Protein AF-A0A923V236-F1 (afdb_monomer_lite)

Secondary structure (DSSP, 8-state):
-HHHHHHHHHHHHHHHHHTT--S-SHHHHHHHHHHHHHHHHHHTT--HHHHHHHHHHHHHHHHHT-HHHHHHHHHHHHT-GGGHHHHHHHHHHHHHHHHHHTTTSS--SS-TT--SSGGGSGGGHHHHHHHHHHHHHH-TT---TT-----HHHHHHTTPPPPPPTTEEEEEEE--TT-TTTT-B--HHHHHTBTTB-EEEEEEEETTEEEPPPTT-B--TT-EEEEEEEHHHHHHHHHHHHS--

Foldseek 3Di:
DLVVVLVVLVVVLCVCLVVVVDPDNLVSQLVSQLSVLQVVCVVVVHDRLLSSLLSSLLSNCLQVVPLPCSLPVSCVVSVVPVNSVVSSVSSVVSNVVLQVVCVPPPQSHSCNVDDPDPVVDPVCPQVVLQVVVVCLVVPPDDPDPVPWDPPVVVVVVVVDDHDQPPQKDKDKDAAAQPDPQAFPFDDCCVQCDPPPWGKRWPWKADPNDIGRDDSRDGHHHGIMTTITTGPVVVVVVCVVVPVPD

pLDDT: mean 75.67, std 18.64, range [32.44, 98.06]

Sequence (245 aa):
MIGALVFAKLVAFVLTVSSGGSGGVFAPTLYVGGMIGALVAHVFHQPPAGFVIVGMAALFSGAARVPIAALLMVPEMTGGYQILVPAALAVSLSYLLQTTLSANLKYRSLYEAQVPFREDSGAHRNDYINLAFNLLSTNKGVISDNVKNLDLVALFRSKMPIGIPKGKRLSVIKVKPDAAYAHELFRADYFTKSKNHEVEIITMIRQGKPFIPTLKTHLRPDDVLILLIDEVLFEKMEKEEFQKD

Structure (mmCIF, N/CA/C/O backbone):
data_AF-A0A923V236-F1
#
_entry.id   AF-A0A923V236-F1
#
loop_
_atom_site.group_PDB
_atom_site.id
_atom_site.type_symbol
_atom_site.label_atom_id
_atom_site.label_alt_id
_atom_site.label_comp_id
_atom_site.label_asym_id
_atom_site.label_entity_id
_atom_site.label_seq_id
_atom_site.pdbx_PDB_ins_code
_atom_site.Cartn_x
_atom_site.Cartn_y
_atom_site.Cartn_z
_atom_site.occupancy
_atom_site.B_iso_or_equiv
_atom_site.auth_seq_id
_atom_site.auth_comp_id
_atom_site.auth_asym_id
_atom_site.auth_atom_id
_atom_site.pdbx_PDB_model_num
ATOM 1 N N . MET A 1 1 ? 16.719 -11.815 -26.031 1.00 81.81 1 MET A N 1
ATOM 2 C CA . MET A 1 1 ? 17.011 -12.428 -24.711 1.00 81.81 1 MET A CA 1
ATOM 3 C C . MET A 1 1 ? 16.228 -11.775 -23.566 1.00 81.81 1 MET A C 1
ATOM 5 O O . MET A 1 1 ? 15.466 -12.482 -22.924 1.00 81.81 1 MET A O 1
ATOM 9 N N . ILE A 1 2 ? 16.324 -10.452 -23.338 1.00 85.25 2 ILE A N 1
ATOM 10 C CA . ILE A 1 2 ? 15.616 -9.755 -22.232 1.00 85.25 2 ILE A CA 1
ATOM 11 C C . ILE A 1 2 ? 14.091 -9.964 -22.254 1.00 85.25 2 ILE A C 1
ATOM 13 O O . ILE A 1 2 ? 13.517 -10.282 -21.218 1.00 85.25 2 ILE A O 1
ATOM 17 N N . GLY A 1 3 ? 13.436 -9.867 -23.417 1.00 89.88 3 GLY A N 1
ATOM 18 C CA . GLY A 1 3 ? 11.981 -10.069 -23.515 1.00 89.88 3 GLY A CA 1
ATOM 19 C C . GLY A 1 3 ? 11.510 -11.457 -23.055 1.00 89.88 3 GLY A C 1
ATOM 20 O O . GLY A 1 3 ? 10.501 -11.565 -22.364 1.00 89.88 3 GLY A O 1
ATOM 21 N N . ALA A 1 4 ? 12.279 -12.511 -23.350 1.00 92.56 4 ALA A N 1
ATOM 22 C CA . ALA A 1 4 ? 11.972 -13.866 -22.888 1.00 92.56 4 ALA A CA 1
ATOM 23 C C . ALA A 1 4 ? 12.089 -13.988 -21.359 1.00 92.56 4 ALA A C 1
ATOM 25 O O . ALA A 1 4 ? 11.249 -14.623 -20.726 1.00 92.56 4 ALA A O 1
ATOM 26 N N . LEU A 1 5 ? 13.085 -13.328 -20.756 1.00 92.81 5 LEU A N 1
ATOM 27 C CA . LEU A 1 5 ? 13.250 -13.293 -19.300 1.00 92.81 5 LEU A CA 1
ATOM 28 C C . LEU A 1 5 ? 12.119 -12.514 -18.614 1.00 92.81 5 LEU A C 1
ATOM 30 O O . LEU A 1 5 ? 11.628 -12.961 -17.581 1.00 92.81 5 LEU A O 1
ATOM 34 N N . VAL A 1 6 ? 11.680 -11.386 -19.190 1.00 93.19 6 VAL A N 1
ATOM 35 C CA . VAL A 1 6 ? 10.521 -10.618 -18.689 1.00 93.19 6 VAL A CA 1
ATOM 36 C C . VAL A 1 6 ? 9.281 -11.505 -18.660 1.00 93.19 6 VAL A C 1
ATOM 38 O O . VAL A 1 6 ? 8.615 -11.605 -17.631 1.00 93.19 6 VAL A O 1
ATOM 41 N N . PHE A 1 7 ? 8.998 -12.183 -19.774 1.00 93.56 7 PHE A N 1
ATOM 42 C CA . PHE A 1 7 ? 7.838 -13.059 -19.889 1.00 93.56 7 PHE A CA 1
ATOM 43 C C . PHE A 1 7 ? 7.903 -14.226 -18.896 1.00 93.56 7 PHE A C 1
ATOM 45 O O . PHE A 1 7 ? 6.958 -14.448 -18.141 1.00 93.56 7 PHE A O 1
ATOM 52 N N . ALA A 1 8 ? 9.042 -14.920 -18.820 1.00 94.44 8 ALA A N 1
ATOM 53 C CA . ALA A 1 8 ? 9.237 -16.016 -17.874 1.00 94.44 8 ALA A CA 1
ATOM 54 C C . ALA A 1 8 ? 9.066 -15.556 -16.415 1.00 94.44 8 ALA A C 1
ATOM 56 O O . ALA A 1 8 ? 8.413 -16.235 -15.620 1.00 94.44 8 ALA A O 1
ATOM 57 N N . LYS A 1 9 ? 9.598 -14.377 -16.060 1.00 93.75 9 LYS A N 1
ATOM 58 C CA . LYS A 1 9 ? 9.463 -13.817 -14.711 1.00 93.75 9 LYS A CA 1
ATOM 59 C C . LYS A 1 9 ? 8.021 -13.431 -14.386 1.00 93.75 9 LYS A C 1
ATOM 61 O O . LYS A 1 9 ? 7.592 -13.681 -13.263 1.00 93.75 9 LYS A O 1
ATOM 66 N N . LEU A 1 10 ? 7.279 -12.867 -15.342 1.00 92.69 10 LEU A N 1
ATOM 67 C CA . LEU A 1 10 ? 5.852 -12.562 -15.194 1.00 92.69 10 LEU A CA 1
ATOM 68 C C . LEU A 1 10 ? 5.031 -13.827 -14.930 1.00 92.69 10 LEU A C 1
ATOM 70 O O . LEU A 1 10 ? 4.247 -13.853 -13.985 1.00 92.69 10 LEU A O 1
ATOM 74 N N . VAL A 1 11 ? 5.254 -14.890 -15.707 1.00 94.31 11 VAL A N 1
ATOM 75 C CA . VAL A 1 11 ? 4.575 -16.180 -15.505 1.00 94.31 11 VAL A CA 1
ATOM 76 C C . VAL A 1 11 ? 4.894 -16.748 -14.121 1.00 94.31 11 VAL A C 1
ATOM 78 O O . VAL A 1 11 ? 3.983 -17.085 -13.368 1.00 94.31 11 VAL A O 1
ATOM 81 N N . ALA A 1 12 ? 6.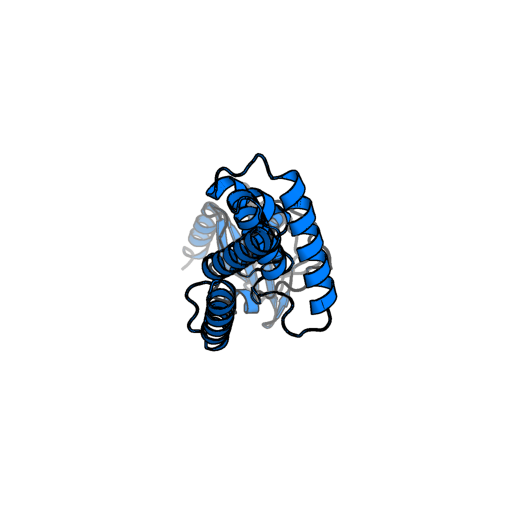174 -16.784 -13.741 1.00 93.19 12 ALA A N 1
ATOM 82 C CA . ALA A 1 12 ? 6.587 -17.259 -12.421 1.00 93.19 12 ALA A CA 1
ATOM 83 C C . ALA A 1 12 ? 5.971 -16.425 -11.282 1.00 93.19 12 ALA A C 1
ATOM 85 O O . ALA A 1 12 ? 5.543 -16.977 -10.268 1.00 93.19 12 ALA A O 1
ATOM 86 N N . PHE A 1 13 ? 5.894 -15.103 -11.452 1.00 92.38 13 PHE A N 1
ATOM 87 C CA . PHE A 1 13 ? 5.288 -14.199 -10.481 1.00 92.38 13 PHE A CA 1
ATOM 88 C C . PHE A 1 13 ? 3.793 -14.479 -10.296 1.00 92.38 13 PHE A C 1
ATOM 90 O O . PHE A 1 13 ? 3.354 -14.672 -9.163 1.00 92.38 13 PHE A O 1
ATOM 97 N N . VAL A 1 14 ? 3.033 -14.592 -11.389 1.00 91.44 14 VAL A N 1
ATOM 98 C CA . VAL A 1 14 ? 1.598 -14.912 -11.341 1.00 91.44 14 VAL A CA 1
ATOM 99 C C . VAL A 1 14 ? 1.357 -16.268 -10.675 1.00 91.44 14 VAL A C 1
ATOM 101 O O . VAL A 1 14 ? 0.508 -16.360 -9.790 1.00 91.44 14 VAL A O 1
ATOM 104 N N . LEU A 1 15 ? 2.122 -17.305 -11.028 1.00 93.12 15 LEU A N 1
ATOM 105 C CA . LEU A 1 15 ? 1.988 -18.642 -10.430 1.00 93.12 15 LEU A CA 1
ATOM 106 C C . LEU A 1 15 ? 2.322 -18.652 -8.931 1.00 93.12 15 LEU A C 1
ATOM 108 O O . LEU A 1 15 ? 1.654 -19.323 -8.147 1.00 93.12 15 LEU A O 1
ATOM 112 N N . THR A 1 16 ? 3.316 -17.872 -8.507 1.00 91.88 16 THR A N 1
ATOM 113 C CA . THR A 1 16 ? 3.706 -17.800 -7.089 1.00 91.88 16 THR A CA 1
ATOM 114 C C . THR A 1 16 ? 2.662 -17.054 -6.258 1.00 91.88 16 THR A C 1
ATOM 116 O O . THR A 1 16 ? 2.327 -17.483 -5.158 1.00 91.88 16 THR A O 1
ATOM 119 N N . VAL A 1 17 ? 2.119 -15.950 -6.781 1.00 89.38 17 VAL A N 1
ATOM 120 C CA . VAL A 1 17 ? 1.095 -15.160 -6.078 1.00 89.38 17 VAL A CA 1
ATOM 121 C C . VAL A 1 17 ? -0.239 -15.899 -6.032 1.00 89.38 17 VAL A C 1
ATOM 123 O O . VAL A 1 17 ? -0.831 -16.013 -4.964 1.00 89.38 17 VAL A O 1
ATOM 126 N N . SER A 1 18 ? -0.685 -16.464 -7.155 1.00 87.25 18 SER A N 1
ATOM 127 C CA . SER A 1 18 ? -1.969 -17.178 -7.230 1.00 87.25 18 SER A CA 1
ATOM 128 C C . SER A 1 18 ? -2.000 -18.492 -6.447 1.00 87.25 18 SER A C 1
ATOM 130 O O . SER A 1 18 ? -3.059 -18.878 -5.963 1.00 87.25 18 SER A O 1
ATOM 132 N N . SER A 1 19 ? -0.858 -19.163 -6.272 1.00 91.31 19 SER A N 1
ATOM 133 C CA . SER A 1 19 ? -0.768 -20.375 -5.443 1.00 91.31 19 SER A CA 1
ATOM 134 C C . SER A 1 19 ? -0.734 -20.094 -3.936 1.00 91.31 19 SER A C 1
ATOM 136 O O . SER A 1 19 ? -0.752 -21.033 -3.145 1.00 91.31 19 SER A O 1
ATOM 138 N N . GLY A 1 20 ? -0.660 -18.824 -3.516 1.00 85.75 20 GLY A N 1
ATOM 139 C CA . GLY A 1 20 ? -0.513 -18.443 -2.107 1.00 85.75 20 GLY A CA 1
ATOM 140 C C . GLY A 1 20 ? 0.902 -18.634 -1.547 1.00 85.75 20 GLY A C 1
ATOM 141 O O . GLY A 1 20 ? 1.140 -18.327 -0.384 1.00 85.75 20 GLY A O 1
ATOM 142 N N . GLY A 1 21 ? 1.866 -19.074 -2.364 1.00 85.44 21 GLY A N 1
ATOM 143 C CA . GLY A 1 21 ? 3.277 -19.227 -1.987 1.00 85.44 21 GLY A CA 1
ATOM 144 C C . GLY A 1 21 ? 4.074 -17.917 -1.948 1.00 85.44 21 GLY A C 1
ATOM 145 O O . GLY A 1 21 ? 5.304 -17.938 -1.889 1.00 85.44 21 GLY A O 1
ATOM 146 N N . SER A 1 22 ? 3.411 -16.762 -2.035 1.00 84.19 22 SER A N 1
ATOM 147 C CA . SER A 1 22 ? 4.085 -15.465 -2.039 1.00 84.19 22 SER A CA 1
ATOM 148 C C . SER A 1 22 ? 4.538 -15.065 -0.634 1.00 84.19 22 SER A C 1
ATOM 150 O O . SER A 1 22 ? 3.721 -14.782 0.234 1.00 84.19 22 SER A O 1
ATOM 152 N N . GLY A 1 23 ? 5.853 -14.931 -0.441 1.00 80.50 23 GLY A N 1
ATOM 153 C CA . GLY A 1 23 ? 6.443 -14.261 0.729 1.00 80.50 23 GLY A CA 1
ATOM 154 C C . GLY A 1 23 ? 6.391 -12.726 0.660 1.00 80.50 23 GLY A C 1
ATOM 155 O O . GLY A 1 23 ? 7.017 -12.049 1.470 1.00 80.50 23 GLY A O 1
ATOM 156 N N . GLY A 1 24 ? 5.700 -12.169 -0.340 1.00 86.56 24 GLY A N 1
ATOM 157 C CA . GLY A 1 24 ? 5.620 -10.739 -0.609 1.00 86.56 24 GLY A CA 1
ATOM 158 C C . GLY A 1 24 ? 5.616 -10.435 -2.107 1.00 86.56 24 GLY A C 1
ATOM 159 O O . GLY A 1 24 ? 6.269 -11.105 -2.910 1.00 86.56 24 GLY A O 1
ATOM 160 N N . VAL A 1 25 ? 4.890 -9.384 -2.490 1.00 91.88 25 VAL A N 1
ATOM 161 C CA . VAL A 1 25 ? 4.715 -8.988 -3.900 1.00 91.88 25 VAL A CA 1
ATOM 162 C C . VAL A 1 25 ? 5.492 -7.731 -4.293 1.00 91.88 25 VAL A C 1
ATOM 164 O O . VAL A 1 25 ? 5.586 -7.402 -5.472 1.00 91.88 25 VAL A O 1
ATOM 167 N N . PHE A 1 26 ? 6.105 -7.053 -3.323 1.00 93.12 26 PHE A N 1
ATOM 168 C CA . PHE A 1 26 ? 6.815 -5.790 -3.517 1.00 93.12 26 PHE A CA 1
ATOM 169 C C . PHE A 1 26 ? 8.043 -5.920 -4.440 1.00 93.12 26 PHE A C 1
ATOM 171 O O . PHE A 1 26 ? 8.054 -5.409 -5.561 1.00 93.12 26 PHE A O 1
ATOM 178 N N . ALA A 1 27 ? 9.064 -6.655 -3.991 1.00 92.88 27 ALA A N 1
ATOM 179 C CA . ALA A 1 27 ? 10.313 -6.848 -4.725 1.00 92.88 27 ALA A CA 1
ATOM 180 C C . ALA A 1 27 ? 10.127 -7.452 -6.134 1.00 92.88 27 ALA A C 1
ATOM 182 O O . ALA A 1 27 ? 10.717 -6.920 -7.078 1.00 92.88 27 ALA A O 1
ATOM 183 N N . PRO A 1 28 ? 9.312 -8.512 -6.342 1.00 92.75 28 PRO A N 1
ATOM 184 C CA . PRO A 1 28 ? 9.106 -9.043 -7.688 1.00 92.75 28 PRO A CA 1
ATOM 185 C C . PRO A 1 28 ? 8.406 -8.044 -8.617 1.00 92.75 28 PRO A C 1
ATOM 187 O O . PRO A 1 28 ? 8.749 -8.004 -9.797 1.00 92.75 28 PRO A O 1
ATOM 190 N N . THR A 1 29 ? 7.502 -7.200 -8.104 1.00 94.75 29 THR A N 1
ATOM 191 C CA . THR A 1 29 ? 6.861 -6.147 -8.908 1.00 94.75 29 THR A CA 1
ATOM 192 C C . THR A 1 29 ? 7.883 -5.115 -9.376 1.00 94.75 29 THR A C 1
ATOM 194 O O . THR A 1 29 ? 7.950 -4.824 -10.567 1.00 94.75 29 THR A O 1
ATOM 197 N N . LEU A 1 30 ? 8.741 -4.610 -8.482 1.00 95.94 30 LEU A N 1
ATOM 198 C CA . LEU A 1 30 ? 9.809 -3.688 -8.883 1.00 95.94 30 LEU A CA 1
ATOM 199 C C . LEU A 1 30 ? 10.752 -4.324 -9.906 1.00 95.94 30 LEU A C 1
ATOM 201 O O . LEU A 1 30 ? 11.087 -3.693 -10.905 1.00 95.94 30 LEU A O 1
ATOM 205 N N . TYR A 1 31 ? 11.142 -5.582 -9.693 1.00 95.31 31 TYR A N 1
ATOM 206 C CA . TYR A 1 31 ? 12.037 -6.295 -10.599 1.00 95.31 31 TYR A CA 1
ATOM 207 C C . TYR A 1 31 ? 11.454 -6.405 -12.013 1.00 95.31 31 TYR A C 1
ATOM 209 O O . TYR A 1 31 ? 12.121 -6.048 -12.982 1.00 95.31 31 TYR A O 1
ATOM 217 N N . VAL A 1 32 ? 10.192 -6.828 -12.142 1.00 95.94 32 VAL A N 1
ATOM 218 C CA . VAL A 1 32 ? 9.505 -6.891 -13.443 1.00 95.94 32 VAL A CA 1
ATOM 219 C C . VAL A 1 32 ? 9.423 -5.502 -14.084 1.00 95.94 32 VAL A C 1
ATOM 221 O O . VAL A 1 32 ? 9.713 -5.366 -15.272 1.00 95.94 32 VAL A O 1
ATOM 224 N N . GLY A 1 33 ? 9.097 -4.464 -13.310 1.00 96.75 33 GLY A N 1
ATOM 225 C CA . GLY A 1 33 ? 9.024 -3.086 -13.802 1.00 96.75 33 GLY A CA 1
ATOM 226 C C . GLY A 1 33 ? 10.366 -2.588 -14.332 1.00 96.75 33 GLY A C 1
ATOM 227 O O . GLY A 1 33 ? 10.436 -2.032 -15.428 1.00 96.75 33 GLY A O 1
ATOM 228 N N . GLY A 1 34 ? 11.448 -2.867 -13.605 1.00 96.75 34 GLY A N 1
ATOM 229 C CA . GLY A 1 34 ? 12.808 -2.549 -14.027 1.00 96.75 34 GLY A CA 1
ATOM 230 C C . GLY A 1 34 ? 13.219 -3.283 -15.301 1.00 96.75 34 GLY A C 1
ATOM 231 O O . GLY A 1 34 ? 13.791 -2.670 -16.200 1.00 96.75 34 GLY A O 1
ATOM 232 N N . MET A 1 35 ? 12.873 -4.567 -15.438 1.00 96.69 35 MET A N 1
ATOM 233 C CA . MET A 1 35 ? 13.156 -5.317 -16.667 1.00 96.69 35 MET A CA 1
ATOM 234 C C . MET A 1 35 ? 12.366 -4.796 -17.873 1.00 96.69 35 MET A C 1
ATOM 236 O O . MET A 1 35 ? 12.916 -4.736 -18.972 1.00 96.69 35 MET A O 1
ATOM 240 N N . ILE A 1 36 ? 11.100 -4.403 -17.687 1.00 96.88 36 ILE A N 1
ATOM 241 C CA . ILE A 1 36 ? 10.303 -3.757 -18.741 1.00 96.88 36 ILE A CA 1
ATOM 242 C C . ILE A 1 36 ? 10.946 -2.420 -19.127 1.00 96.88 36 ILE A C 1
ATOM 244 O O . ILE A 1 36 ? 11.124 -2.155 -20.312 1.00 96.88 36 ILE A O 1
ATOM 248 N N . GLY A 1 37 ? 11.376 -1.617 -18.151 1.00 96.69 37 GLY A N 1
ATOM 249 C CA . GLY A 1 37 ? 12.123 -0.382 -18.396 1.00 96.69 37 GLY A CA 1
ATOM 250 C C . GLY A 1 37 ? 13.411 -0.611 -19.195 1.00 96.69 37 GLY A C 1
ATOM 251 O O . GLY A 1 37 ? 13.644 0.051 -20.205 1.00 96.69 37 GLY A O 1
ATOM 252 N N . ALA A 1 38 ? 14.216 -1.604 -18.810 1.00 96.88 38 ALA A N 1
ATOM 253 C CA . ALA A 1 38 ? 15.421 -1.989 -19.546 1.00 96.88 38 ALA A CA 1
ATOM 254 C C . ALA A 1 38 ? 15.111 -2.447 -20.981 1.00 96.88 38 ALA A C 1
ATOM 256 O O . ALA A 1 38 ? 15.853 -2.120 -21.907 1.00 96.88 38 ALA A O 1
ATOM 257 N N . LEU A 1 39 ? 14.012 -3.182 -21.178 1.00 96.31 39 LEU A N 1
ATOM 258 C CA . LEU A 1 39 ? 13.559 -3.600 -22.503 1.00 96.31 39 LEU A CA 1
ATOM 259 C C . LEU A 1 39 ? 13.175 -2.393 -23.368 1.00 96.31 39 LEU A C 1
ATOM 261 O O . LEU A 1 39 ? 13.581 -2.334 -24.525 1.00 96.31 39 LEU A O 1
ATOM 265 N N . VAL A 1 40 ? 12.449 -1.420 -22.811 1.00 96.38 40 VAL A N 1
ATOM 266 C CA . VAL A 1 40 ? 12.102 -0.171 -23.508 1.00 96.38 40 VAL A CA 1
ATOM 267 C C . VAL A 1 40 ? 13.370 0.586 -23.903 1.00 96.38 40 VAL A C 1
ATOM 269 O O . VAL A 1 40 ? 13.529 0.931 -25.072 1.00 96.38 40 VAL A O 1
ATOM 272 N N . ALA A 1 41 ? 14.314 0.775 -22.977 1.00 96.81 41 ALA A N 1
ATOM 273 C CA . ALA A 1 41 ? 15.588 1.426 -23.283 1.00 96.81 41 ALA A CA 1
ATOM 274 C C . ALA A 1 41 ? 16.349 0.714 -24.409 1.00 96.81 41 ALA A C 1
ATOM 276 O O . ALA A 1 41 ? 16.878 1.370 -25.303 1.00 96.81 41 ALA A O 1
ATOM 277 N N . HIS A 1 42 ? 16.355 -0.621 -24.404 1.00 95.31 42 HIS A N 1
ATOM 278 C CA . HIS A 1 42 ? 16.993 -1.417 -25.447 1.00 95.31 42 HIS A CA 1
ATOM 279 C C . HIS A 1 42 ? 16.341 -1.212 -26.822 1.00 95.31 42 HIS A C 1
ATOM 281 O O . HIS A 1 42 ? 17.054 -0.994 -27.797 1.00 95.31 42 HIS A O 1
ATOM 287 N N . VAL A 1 43 ? 15.005 -1.221 -26.902 1.00 96.12 43 VAL A N 1
ATOM 288 C CA . VAL A 1 43 ? 14.261 -0.998 -28.159 1.00 96.12 43 VAL A CA 1
ATOM 289 C C . VAL A 1 43 ? 14.537 0.394 -28.738 1.00 96.12 43 VAL A C 1
ATOM 291 O O . VAL A 1 43 ? 14.720 0.539 -29.945 1.00 96.12 43 VAL A O 1
ATOM 294 N N . PHE A 1 44 ? 14.612 1.415 -27.883 1.00 96.31 44 PHE A N 1
ATOM 295 C CA . PHE A 1 44 ? 14.865 2.800 -28.295 1.00 96.31 44 PHE A CA 1
ATOM 296 C C . PHE A 1 44 ? 16.354 3.183 -28.336 1.00 96.31 44 PHE A C 1
ATOM 298 O O . PHE A 1 44 ? 16.668 4.349 -28.577 1.00 96.31 44 PHE A O 1
ATOM 305 N N . HIS A 1 45 ? 17.266 2.228 -28.128 1.00 96.06 45 HIS A N 1
ATOM 306 C CA . HIS A 1 45 ? 18.718 2.444 -28.112 1.00 96.06 45 HIS A CA 1
ATOM 307 C C . HIS A 1 45 ? 19.164 3.552 -27.133 1.00 96.06 45 HIS A C 1
ATOM 309 O O . HIS A 1 45 ? 20.047 4.352 -27.434 1.00 96.06 45 HIS A O 1
ATOM 315 N N . GLN A 1 46 ? 18.539 3.608 -25.954 1.00 96.44 46 GLN A N 1
ATOM 316 C CA . GLN A 1 46 ? 18.811 4.593 -24.904 1.00 96.44 46 GLN A CA 1
ATOM 317 C C . GLN A 1 46 ? 19.581 3.986 -23.717 1.00 96.44 46 GLN A C 1
ATOM 319 O O . GLN A 1 46 ? 19.513 2.774 -23.488 1.00 96.44 46 GLN A O 1
ATOM 324 N N . PRO A 1 47 ? 20.268 4.808 -22.900 1.00 95.62 47 PRO A N 1
ATOM 325 C CA . PRO A 1 47 ? 20.859 4.355 -21.644 1.00 95.62 47 PRO A CA 1
ATOM 326 C C . PRO A 1 47 ? 19.797 3.776 -20.685 1.00 95.62 47 PRO A C 1
ATOM 328 O O . PRO A 1 47 ? 18.775 4.420 -20.435 1.00 95.62 47 PRO A O 1
ATOM 331 N N . PRO A 1 48 ? 20.016 2.586 -20.094 1.00 95.31 48 PRO A N 1
ATOM 332 C CA . PRO A 1 48 ? 18.957 1.856 -19.394 1.00 95.31 48 PRO A CA 1
ATOM 333 C C . PRO A 1 48 ? 18.607 2.411 -18.010 1.00 95.31 48 PRO A C 1
ATOM 335 O O . PRO A 1 48 ? 17.470 2.251 -17.573 1.00 95.31 48 PRO A O 1
ATOM 338 N N . ALA A 1 49 ? 19.546 3.062 -17.315 1.00 95.19 49 ALA A N 1
ATOM 339 C CA . ALA A 1 49 ? 19.403 3.409 -15.897 1.00 95.19 49 ALA A CA 1
ATOM 340 C C . ALA A 1 49 ? 18.121 4.205 -15.590 1.00 95.19 49 ALA A C 1
ATOM 342 O O . ALA A 1 49 ? 17.360 3.831 -14.698 1.00 95.19 49 ALA A O 1
ATOM 343 N N . GLY A 1 50 ? 17.837 5.255 -16.368 1.00 95.88 50 GLY A N 1
ATOM 344 C CA . GLY A 1 50 ? 16.645 6.076 -16.154 1.00 95.88 50 GLY A CA 1
ATOM 345 C C . GLY A 1 50 ? 15.342 5.315 -16.414 1.00 95.88 50 GLY A C 1
ATOM 346 O O . GLY A 1 50 ? 14.411 5.376 -15.614 1.00 95.88 50 GLY A O 1
ATOM 347 N N . PHE A 1 51 ? 15.292 4.531 -17.492 1.00 96.88 51 PHE A N 1
ATOM 348 C CA . PHE A 1 51 ? 14.110 3.745 -17.855 1.00 96.88 51 PHE A CA 1
ATOM 349 C C . PHE A 1 51 ? 13.823 2.621 -16.861 1.00 96.88 51 PHE A C 1
ATOM 351 O O . PHE A 1 51 ? 12.658 2.342 -16.590 1.00 96.88 51 PHE A O 1
ATOM 358 N N . VAL A 1 52 ? 14.859 1.992 -16.299 1.00 96.81 52 VAL A N 1
ATOM 359 C CA . VAL A 1 52 ? 14.715 0.977 -15.245 1.00 96.81 52 VAL A CA 1
ATOM 360 C C . VAL A 1 52 ? 14.019 1.580 -14.027 1.00 96.81 52 VAL A C 1
ATOM 362 O O . VAL A 1 52 ? 13.014 1.037 -13.577 1.00 96.81 52 VAL A O 1
ATOM 365 N N . ILE A 1 53 ? 14.493 2.728 -13.540 1.00 97.56 53 ILE A N 1
ATOM 366 C CA . ILE A 1 53 ? 13.930 3.406 -12.362 1.00 97.56 53 ILE A CA 1
ATOM 367 C C . ILE A 1 53 ? 12.484 3.855 -12.630 1.00 97.56 53 ILE A C 1
ATOM 369 O O . ILE A 1 53 ? 11.597 3.621 -11.807 1.00 97.56 53 ILE A O 1
ATOM 373 N N . VAL A 1 54 ? 12.211 4.435 -13.804 1.00 97.88 54 VAL A N 1
ATOM 374 C CA . VAL A 1 54 ? 10.846 4.821 -14.204 1.00 97.88 54 VAL A CA 1
ATOM 375 C C . VAL A 1 54 ? 9.931 3.594 -14.306 1.00 97.88 54 VAL A C 1
ATOM 377 O O . VAL A 1 54 ? 8.807 3.630 -13.808 1.00 97.88 54 VAL A O 1
ATOM 380 N N . GLY A 1 55 ? 10.404 2.493 -14.895 1.00 97.75 55 GLY A N 1
ATOM 381 C CA . GLY A 1 55 ? 9.649 1.246 -15.027 1.00 97.75 55 GLY A CA 1
ATOM 382 C C . GLY A 1 55 ? 9.337 0.588 -13.680 1.00 97.75 55 GLY A C 1
ATOM 383 O O . GLY A 1 55 ? 8.211 0.138 -13.462 1.00 97.75 55 GLY A O 1
ATOM 384 N N . MET A 1 56 ? 10.300 0.592 -12.753 1.00 97.81 56 MET A N 1
ATOM 385 C CA . MET A 1 56 ? 10.115 0.160 -11.363 1.00 97.81 56 MET A CA 1
ATOM 386 C C . MET A 1 56 ? 8.985 0.951 -10.689 1.00 97.81 56 MET A C 1
ATOM 388 O O . MET A 1 56 ? 8.025 0.354 -10.194 1.00 97.81 56 MET A O 1
ATOM 392 N N . ALA A 1 57 ? 9.072 2.286 -10.711 1.00 97.88 57 ALA A N 1
ATOM 393 C CA . ALA A 1 57 ? 8.093 3.166 -10.074 1.00 97.88 57 ALA A CA 1
ATOM 394 C C . ALA A 1 57 ? 6.702 3.040 -10.709 1.00 97.88 57 ALA A C 1
ATOM 396 O O . ALA A 1 57 ? 5.703 2.904 -10.001 1.00 97.88 57 ALA A O 1
ATOM 397 N N . ALA A 1 58 ? 6.626 3.040 -12.042 1.00 98.06 58 ALA A N 1
ATOM 398 C CA . ALA A 1 58 ? 5.366 2.985 -12.770 1.00 98.06 58 ALA A CA 1
ATOM 399 C C . ALA A 1 58 ? 4.626 1.660 -12.546 1.00 98.06 58 ALA A C 1
ATOM 401 O O . ALA A 1 58 ? 3.429 1.680 -12.247 1.00 98.06 58 ALA A O 1
ATOM 402 N N . LEU A 1 59 ? 5.311 0.513 -12.645 1.00 97.19 59 LEU A N 1
ATOM 403 C CA . LEU A 1 59 ? 4.649 -0.780 -12.459 1.00 97.19 59 LEU A CA 1
ATOM 404 C C . LEU A 1 59 ? 4.174 -0.959 -11.013 1.00 97.19 59 LEU A C 1
ATOM 406 O O . LEU A 1 59 ? 3.040 -1.387 -10.794 1.00 97.19 59 LEU A O 1
ATOM 410 N N . PHE A 1 60 ? 5.002 -0.588 -10.032 1.00 96.75 60 PHE A N 1
ATOM 411 C CA . PHE A 1 60 ? 4.624 -0.699 -8.626 1.00 96.75 60 PHE A CA 1
ATOM 412 C C . PHE A 1 60 ? 3.481 0.251 -8.249 1.00 96.75 60 PHE A C 1
ATOM 414 O O . PHE A 1 60 ? 2.527 -0.184 -7.607 1.00 96.75 60 PHE A O 1
ATOM 421 N N . SER A 1 61 ? 3.518 1.504 -8.721 1.00 97.06 61 SER A N 1
ATOM 422 C CA . SER A 1 61 ? 2.425 2.474 -8.553 1.00 97.06 61 SER A CA 1
ATOM 423 C C . SER A 1 61 ? 1.079 1.903 -8.993 1.00 97.06 61 SER A C 1
ATOM 425 O O . SER A 1 61 ? 0.113 1.951 -8.232 1.00 97.06 61 SER A O 1
ATOM 427 N N . GLY A 1 62 ? 1.020 1.332 -10.201 1.00 96.06 62 GLY A N 1
ATOM 428 C CA . GLY A 1 62 ? -0.202 0.739 -10.736 1.00 96.06 62 GLY A CA 1
ATOM 429 C C . GLY A 1 62 ? -0.629 -0.491 -9.937 1.00 96.06 62 GLY A C 1
ATOM 430 O O . GLY A 1 62 ? -1.762 -0.560 -9.466 1.00 96.06 62 GLY A O 1
ATOM 431 N N . ALA A 1 63 ? 0.282 -1.446 -9.732 1.00 94.00 63 ALA A N 1
ATOM 432 C CA . ALA A 1 63 ? -0.024 -2.706 -9.054 1.00 94.00 63 ALA A CA 1
ATOM 433 C C . ALA A 1 63 ? -0.528 -2.510 -7.612 1.00 94.00 63 ALA A C 1
ATOM 435 O O . ALA A 1 63 ? -1.468 -3.189 -7.189 1.00 94.00 63 ALA A O 1
ATOM 436 N N . ALA A 1 64 ? 0.077 -1.577 -6.874 1.00 93.12 64 ALA A N 1
ATOM 437 C CA . ALA A 1 64 ? -0.245 -1.295 -5.477 1.00 93.12 64 ALA A CA 1
ATOM 438 C C . ALA A 1 64 ? -1.219 -0.121 -5.279 1.00 93.12 64 ALA A C 1
ATOM 440 O O . ALA A 1 64 ? -1.703 0.074 -4.171 1.00 93.12 64 ALA A O 1
ATOM 441 N N . ARG A 1 65 ? -1.538 0.649 -6.328 1.00 93.56 65 ARG A N 1
ATOM 442 C CA . ARG A 1 65 ? -2.340 1.887 -6.251 1.00 93.56 65 ARG A CA 1
ATOM 443 C C . ARG A 1 65 ? -1.771 2.935 -5.285 1.00 93.56 65 ARG A C 1
ATOM 445 O O . ARG A 1 65 ? -2.510 3.602 -4.566 1.00 93.56 65 ARG A O 1
ATOM 452 N N . VAL A 1 66 ? -0.450 3.105 -5.291 1.00 94.06 66 VAL A N 1
ATOM 453 C CA . VAL A 1 66 ? 0.274 4.022 -4.388 1.00 94.06 66 VAL A CA 1
ATOM 454 C C . VAL A 1 66 ? 1.173 4.998 -5.159 1.00 94.06 66 VAL A C 1
ATOM 456 O O . VAL A 1 66 ? 2.395 4.960 -5.019 1.00 94.06 66 VAL A O 1
ATOM 459 N N . PRO A 1 67 ? 0.611 5.900 -5.985 1.00 96.25 67 PRO A N 1
ATOM 460 C CA . PRO A 1 67 ? 1.407 6.725 -6.894 1.00 96.25 67 PRO A CA 1
ATOM 461 C C . PRO A 1 67 ? 2.414 7.623 -6.170 1.00 96.25 67 PRO A C 1
ATOM 463 O O . PRO A 1 67 ? 3.578 7.670 -6.555 1.00 96.25 67 PRO A O 1
ATOM 466 N N . ILE A 1 68 ? 2.005 8.273 -5.077 1.00 96.50 68 ILE A N 1
ATOM 467 C CA . ILE A 1 68 ? 2.894 9.149 -4.299 1.00 96.50 68 ILE A CA 1
ATOM 468 C C . ILE A 1 68 ? 4.006 8.334 -3.629 1.00 96.50 68 ILE A C 1
ATOM 470 O O . ILE A 1 68 ? 5.176 8.695 -3.723 1.00 96.50 68 ILE A O 1
ATOM 474 N N . ALA A 1 69 ? 3.660 7.207 -2.997 1.00 95.38 69 ALA A N 1
ATOM 475 C CA . ALA A 1 69 ? 4.648 6.381 -2.309 1.00 95.38 69 ALA A CA 1
ATOM 476 C C . ALA A 1 69 ? 5.667 5.788 -3.291 1.00 95.38 69 ALA A C 1
ATOM 478 O O . ALA A 1 69 ? 6.862 5.854 -3.033 1.00 95.38 69 ALA A O 1
ATOM 479 N N . ALA A 1 70 ? 5.221 5.272 -4.441 1.00 96.06 70 ALA A N 1
ATOM 480 C CA . ALA A 1 70 ? 6.110 4.728 -5.467 1.00 96.06 70 ALA A CA 1
ATOM 481 C C . ALA A 1 70 ? 7.048 5.796 -6.055 1.00 96.06 70 ALA A C 1
ATOM 483 O O . ALA A 1 70 ? 8.220 5.510 -6.308 1.00 96.06 70 ALA A O 1
ATOM 484 N N . LEU A 1 71 ? 6.543 7.021 -6.246 1.00 96.25 71 LEU A N 1
ATOM 485 C CA . LEU A 1 71 ? 7.312 8.144 -6.781 1.00 96.25 71 LEU A CA 1
ATOM 486 C C . LEU A 1 71 ? 8.428 8.613 -5.842 1.00 96.25 71 LEU A C 1
ATOM 488 O O . LEU A 1 71 ? 9.453 9.081 -6.324 1.00 96.25 71 LEU A O 1
ATOM 492 N N . LEU A 1 72 ? 8.243 8.491 -4.527 1.00 95.50 72 LEU A N 1
ATOM 493 C CA . LEU A 1 72 ? 9.270 8.836 -3.540 1.00 95.50 72 LEU A CA 1
ATOM 494 C C . LEU A 1 72 ? 10.219 7.663 -3.287 1.00 95.50 72 LEU A C 1
ATOM 496 O O . LEU A 1 72 ? 11.435 7.807 -3.379 1.00 95.50 72 LEU A O 1
ATOM 500 N N . MET A 1 73 ? 9.649 6.484 -3.045 1.00 96.44 73 MET A N 1
ATOM 501 C CA . MET A 1 73 ? 10.381 5.299 -2.615 1.00 96.44 73 MET A CA 1
ATOM 502 C C . MET A 1 73 ? 11.420 4.841 -3.638 1.00 96.44 73 MET A C 1
ATOM 504 O O . MET A 1 73 ? 12.553 4.535 -3.277 1.00 96.44 73 MET A O 1
ATOM 508 N N . VAL A 1 74 ? 11.045 4.744 -4.917 1.00 96.69 74 VAL A N 1
ATOM 509 C CA . VAL A 1 74 ? 11.940 4.157 -5.921 1.00 96.69 74 VAL A CA 1
ATOM 510 C C . VAL A 1 74 ? 13.173 5.042 -6.145 1.00 96.69 74 VAL A C 1
ATOM 512 O O . VAL A 1 74 ? 14.279 4.517 -6.025 1.00 96.69 74 VAL A O 1
ATOM 515 N N . PRO A 1 75 ? 13.046 6.363 -6.382 1.00 93.88 75 PRO A N 1
ATOM 516 C CA . PRO A 1 75 ? 14.204 7.253 -6.440 1.00 93.88 75 PRO A CA 1
ATOM 517 C C . PRO A 1 75 ? 15.043 7.267 -5.163 1.00 93.88 75 PRO A C 1
ATOM 519 O O . PRO A 1 75 ? 16.263 7.356 -5.268 1.00 93.88 75 PRO A O 1
ATOM 522 N N . GLU A 1 76 ? 14.432 7.140 -3.984 1.00 95.94 76 GLU A N 1
ATOM 523 C CA . GLU A 1 76 ? 15.158 7.066 -2.712 1.00 95.94 76 GLU A CA 1
ATOM 524 C C . GLU A 1 76 ? 16.033 5.810 -2.621 1.00 95.94 76 GLU A C 1
ATOM 526 O O . GLU A 1 76 ? 17.214 5.899 -2.287 1.00 95.94 76 GLU A O 1
ATOM 531 N N . MET A 1 77 ? 15.502 4.652 -3.020 1.00 94.75 77 MET A N 1
ATOM 532 C CA . MET A 1 77 ? 16.252 3.393 -3.049 1.00 94.75 77 MET A CA 1
ATOM 533 C C . MET A 1 77 ? 17.349 3.365 -4.122 1.00 94.75 77 MET A C 1
ATOM 535 O O . MET A 1 77 ? 18.350 2.669 -3.954 1.00 94.75 77 MET A O 1
ATOM 539 N N . THR A 1 78 ? 17.160 4.069 -5.242 1.00 94.19 78 THR A N 1
ATOM 540 C CA . THR A 1 78 ? 18.080 4.019 -6.392 1.00 94.19 78 THR A CA 1
ATOM 541 C C . THR A 1 78 ? 18.997 5.239 -6.506 1.00 94.19 78 THR A C 1
ATOM 543 O O . THR A 1 78 ? 19.820 5.285 -7.418 1.00 94.19 78 THR A O 1
ATOM 546 N N . GLY A 1 79 ? 18.828 6.260 -5.659 1.00 93.19 79 GLY A N 1
ATOM 547 C CA . GLY A 1 79 ? 19.482 7.570 -5.797 1.00 93.19 79 GLY A CA 1
ATOM 548 C C 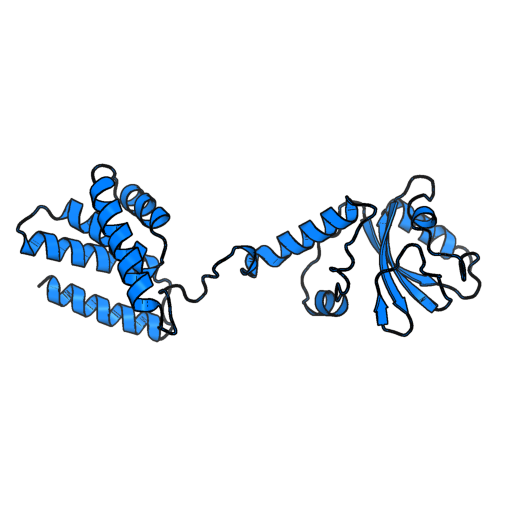. GLY A 1 79 ? 19.022 8.377 -7.024 1.00 93.19 79 GLY A C 1
ATOM 549 O O . GLY A 1 79 ? 19.684 9.328 -7.436 1.00 93.19 79 GLY A O 1
ATOM 550 N N . GLY A 1 80 ? 17.896 8.000 -7.636 1.00 90.25 80 GLY A N 1
ATOM 551 C CA . GLY A 1 80 ? 17.433 8.459 -8.952 1.00 90.25 80 GLY A CA 1
ATOM 552 C C . GLY A 1 80 ? 16.664 9.783 -8.960 1.00 90.25 80 GLY A C 1
ATOM 553 O O . GLY A 1 80 ? 15.730 9.931 -9.743 1.00 90.25 80 GLY A O 1
ATOM 554 N N . TYR A 1 81 ? 16.997 10.745 -8.101 1.00 91.69 81 TYR A N 1
ATOM 555 C CA . TYR A 1 81 ? 16.185 11.960 -7.915 1.00 91.69 81 TYR A CA 1
ATOM 556 C C . TYR A 1 81 ? 16.079 12.853 -9.163 1.00 91.69 81 TYR A C 1
ATOM 558 O O . TYR A 1 81 ? 15.089 13.558 -9.346 1.00 91.69 81 TYR A O 1
ATOM 566 N N . GLN A 1 82 ? 17.063 12.791 -10.064 1.00 92.50 82 GLN A N 1
ATOM 567 C CA . GLN A 1 82 ? 17.100 13.603 -11.288 1.00 92.50 82 GLN A CA 1
ATOM 568 C C . GLN A 1 82 ? 15.970 13.274 -12.278 1.00 92.50 82 GLN A C 1
ATOM 570 O O . GLN A 1 82 ? 15.626 14.100 -13.119 1.00 92.50 82 GLN A O 1
ATOM 575 N N . ILE A 1 83 ? 15.371 12.085 -12.174 1.00 92.69 83 ILE A N 1
ATOM 576 C CA . ILE A 1 83 ? 14.309 11.605 -13.072 1.00 92.69 83 ILE A CA 1
ATOM 577 C C . ILE A 1 83 ? 12.929 11.582 -12.400 1.00 92.69 83 ILE A C 1
ATOM 579 O O . ILE A 1 83 ? 12.015 10.911 -12.877 1.00 92.69 83 ILE A O 1
ATOM 583 N N . LEU A 1 84 ? 12.747 12.344 -11.317 1.00 93.69 84 LEU A N 1
ATOM 584 C CA . LEU A 1 84 ? 11.466 12.449 -10.614 1.00 93.69 84 LEU A CA 1
ATOM 585 C C . LEU A 1 84 ? 10.327 12.939 -11.514 1.00 93.69 84 LEU A C 1
ATOM 587 O O . LEU A 1 84 ? 9.240 12.374 -11.486 1.00 93.69 84 LEU A O 1
ATOM 591 N N . VAL A 1 85 ? 10.572 13.962 -12.337 1.00 95.38 85 VAL A N 1
ATOM 592 C CA . VAL A 1 85 ? 9.550 14.532 -13.233 1.00 95.38 85 VAL A CA 1
ATOM 593 C C . VAL A 1 85 ? 9.038 13.503 -14.256 1.00 95.38 85 VAL A C 1
ATOM 595 O O . VAL A 1 85 ? 7.827 13.273 -14.298 1.00 95.38 85 VAL A O 1
ATOM 598 N N . PRO A 1 86 ? 9.893 12.827 -15.053 1.00 92.69 86 PRO A N 1
ATOM 599 C CA . PRO A 1 86 ? 9.414 11.792 -15.969 1.00 92.69 86 PRO A CA 1
ATOM 600 C C . PRO A 1 86 ? 8.826 10.577 -15.236 1.00 92.69 86 PRO A C 1
ATOM 602 O O . PRO A 1 86 ? 7.844 10.002 -15.711 1.00 92.69 86 PRO A O 1
ATOM 605 N N . ALA A 1 87 ? 9.354 10.212 -14.061 1.00 95.94 87 ALA A N 1
ATOM 606 C CA . ALA A 1 87 ? 8.769 9.156 -13.238 1.00 95.94 87 ALA A CA 1
ATOM 607 C C . ALA A 1 87 ? 7.346 9.513 -12.782 1.00 95.94 87 ALA A C 1
ATOM 609 O O . ALA A 1 87 ? 6.465 8.663 -12.866 1.00 95.94 87 ALA A O 1
ATOM 610 N N . ALA A 1 88 ? 7.089 10.762 -12.382 1.00 97.44 88 ALA A N 1
ATOM 611 C CA . ALA A 1 88 ? 5.773 11.221 -11.937 1.00 97.44 88 ALA A CA 1
ATOM 612 C C . ALA A 1 88 ? 4.708 11.066 -13.029 1.00 97.44 88 ALA A C 1
ATOM 614 O O . ALA A 1 88 ? 3.596 10.614 -12.745 1.00 97.44 88 ALA A O 1
ATOM 615 N N . LEU A 1 89 ? 5.054 11.377 -14.282 1.00 97.44 89 LEU A N 1
ATOM 616 C CA . LEU A 1 89 ? 4.158 11.192 -15.426 1.00 97.44 89 LEU A CA 1
ATOM 617 C C . LEU A 1 89 ? 3.840 9.711 -15.656 1.00 97.44 89 LEU A C 1
ATOM 619 O O . LEU A 1 89 ? 2.670 9.340 -15.749 1.00 97.44 89 LEU A O 1
ATOM 623 N N . ALA A 1 90 ? 4.863 8.854 -15.689 1.00 97.69 90 ALA A N 1
ATOM 624 C CA . ALA A 1 90 ? 4.683 7.417 -15.897 1.00 97.69 90 ALA A CA 1
ATOM 625 C C . ALA A 1 90 ? 3.889 6.757 -14.754 1.00 97.69 90 ALA A C 1
ATOM 627 O O . ALA A 1 90 ? 2.993 5.949 -14.995 1.00 97.69 90 ALA A O 1
ATOM 628 N N . VAL A 1 91 ? 4.180 7.140 -13.509 1.00 98.06 91 VAL A N 1
ATOM 629 C CA . VAL A 1 91 ? 3.479 6.715 -12.290 1.00 98.06 91 VAL A CA 1
ATOM 630 C C . VAL A 1 91 ? 2.009 7.118 -12.327 1.00 98.06 91 VAL A C 1
ATOM 632 O O . VAL A 1 91 ? 1.153 6.282 -12.032 1.00 98.06 91 VAL A O 1
ATOM 635 N N . SER A 1 92 ? 1.717 8.367 -12.703 1.00 97.81 92 SER A N 1
A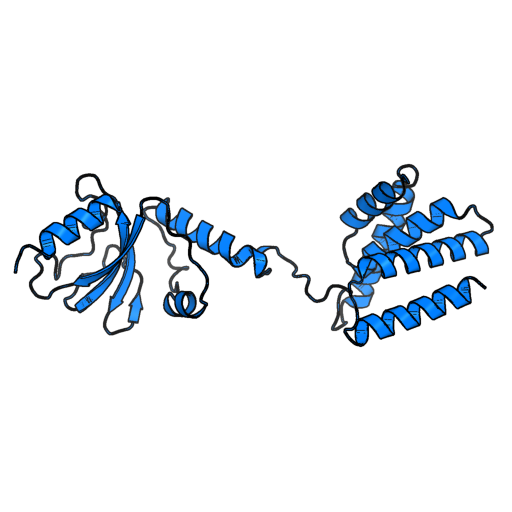TOM 636 C CA . SER A 1 92 ? 0.349 8.890 -12.789 1.00 97.81 92 SER A CA 1
ATOM 637 C C . SER A 1 92 ? -0.441 8.178 -13.882 1.00 97.81 92 SER A C 1
ATOM 639 O O . SER A 1 92 ? -1.558 7.726 -13.640 1.00 97.81 92 SER A O 1
ATOM 641 N N . LEU A 1 93 ? 0.156 8.004 -15.064 1.00 97.88 93 LEU A N 1
ATOM 642 C CA . LEU A 1 93 ? -0.483 7.300 -16.171 1.00 97.88 93 LEU A CA 1
ATOM 643 C C . LEU A 1 93 ? -0.742 5.829 -15.829 1.00 97.88 93 LEU A C 1
ATOM 645 O O . LEU A 1 93 ? -1.844 5.336 -16.049 1.00 97.88 93 LEU A O 1
ATOM 649 N N . SER A 1 94 ? 0.241 5.143 -15.243 1.00 98.06 94 SER A N 1
ATOM 650 C CA . SER A 1 94 ? 0.096 3.754 -14.797 1.00 98.06 94 SER A CA 1
ATOM 651 C C . SER A 1 94 ? -1.032 3.606 -13.776 1.00 98.06 94 SER A C 1
ATOM 653 O O . SER A 1 94 ? -1.888 2.736 -13.926 1.00 98.06 94 SER A O 1
ATOM 655 N N . TYR A 1 95 ? -1.097 4.500 -12.785 1.00 97.25 95 TYR A N 1
ATOM 656 C CA . TYR A 1 95 ? -2.172 4.522 -11.795 1.00 97.25 95 TYR A CA 1
ATOM 657 C C . TYR A 1 95 ? -3.551 4.743 -12.435 1.00 97.25 95 TYR A C 1
ATOM 659 O O . TYR A 1 95 ? -4.491 4.001 -12.146 1.00 97.25 95 TYR A O 1
ATOM 667 N N . LEU A 1 96 ? -3.684 5.725 -13.332 1.00 97.56 96 LEU A N 1
ATOM 668 C CA . LEU A 1 96 ? -4.952 6.025 -14.008 1.00 97.56 96 LEU A CA 1
ATOM 669 C C . LEU A 1 96 ? -5.416 4.869 -14.899 1.00 97.56 96 LEU A C 1
ATOM 671 O O . LEU A 1 96 ? -6.577 4.464 -14.834 1.00 97.56 96 LEU A O 1
ATOM 675 N N . LEU A 1 97 ? -4.511 4.296 -15.695 1.00 97.00 97 LEU A N 1
ATOM 676 C CA . LEU A 1 97 ? -4.820 3.137 -16.530 1.00 97.00 97 LEU A CA 1
ATOM 677 C C . LEU A 1 97 ? -5.214 1.938 -15.673 1.00 97.00 97 LEU A C 1
ATOM 679 O O . LEU A 1 97 ? -6.233 1.303 -15.939 1.00 97.00 97 LEU A O 1
ATOM 683 N N . GLN A 1 98 ? -4.451 1.652 -14.619 1.00 95.75 98 GLN A N 1
ATOM 684 C CA . GLN A 1 98 ? -4.731 0.526 -13.743 1.00 95.75 98 GLN A CA 1
ATOM 685 C C . GLN A 1 98 ? -6.094 0.677 -13.067 1.00 95.75 98 GLN A C 1
ATOM 687 O O . GLN A 1 98 ? -6.893 -0.259 -13.102 1.00 95.75 98 GLN A O 1
ATOM 692 N N . THR A 1 99 ? -6.389 1.842 -12.494 1.00 93.88 99 THR A N 1
ATOM 693 C CA . THR A 1 99 ? -7.655 2.096 -11.789 1.00 93.88 99 THR A CA 1
ATOM 694 C C . THR A 1 99 ? -8.857 2.056 -12.724 1.00 93.88 99 THR A C 1
ATOM 696 O O . THR A 1 99 ? -9.883 1.484 -12.357 1.00 93.88 99 THR A O 1
ATOM 699 N N . THR A 1 100 ? -8.711 2.575 -13.945 1.00 95.44 100 THR A N 1
ATOM 700 C CA . THR A 1 100 ? -9.763 2.548 -14.969 1.00 95.44 100 THR A CA 1
ATOM 701 C C . THR A 1 100 ? -10.022 1.125 -15.465 1.00 95.44 100 THR A C 1
ATOM 703 O O . THR A 1 100 ? -11.163 0.668 -15.469 1.00 95.44 100 THR A O 1
ATOM 706 N N . LEU A 1 101 ? -8.970 0.383 -15.829 1.00 95.12 101 LEU A N 1
ATOM 707 C CA . LEU A 1 101 ? -9.094 -0.970 -16.385 1.00 95.12 101 LEU A CA 1
ATOM 708 C C . LEU A 1 101 ? -9.575 -1.997 -15.353 1.00 95.12 101 LEU A C 1
ATOM 710 O O . LEU A 1 101 ? -10.274 -2.944 -15.702 1.00 95.12 101 LEU A O 1
ATOM 714 N N . SER A 1 102 ? -9.224 -1.813 -14.078 1.00 93.88 102 SER A N 1
ATOM 715 C CA . SER A 1 102 ? -9.614 -2.730 -12.998 1.00 93.88 102 SER A CA 1
ATOM 716 C C . SER A 1 102 ? -10.905 -2.340 -12.272 1.00 93.88 102 SER A C 1
ATOM 718 O O . SER A 1 102 ? -11.284 -3.015 -11.315 1.00 93.88 102 SER A O 1
ATOM 720 N N . ALA A 1 103 ? -11.610 -1.290 -12.710 1.00 90.25 103 ALA A N 1
ATOM 721 C CA . ALA A 1 103 ? -12.808 -0.778 -12.037 1.00 90.25 103 ALA A CA 1
ATOM 722 C C . ALA A 1 103 ? -13.897 -1.851 -11.828 1.00 90.25 103 ALA A C 1
ATOM 724 O O . ALA A 1 103 ? -14.505 -1.913 -10.755 1.00 90.25 103 ALA A O 1
ATOM 725 N N . ASN A 1 104 ? -14.080 -2.724 -12.825 1.00 91.75 104 ASN A N 1
ATOM 726 C CA . ASN A 1 104 ? -15.096 -3.784 -12.844 1.00 91.75 104 ASN A CA 1
ATOM 727 C C . ASN A 1 104 ? -14.543 -5.178 -12.501 1.00 91.75 104 ASN A C 1
ATOM 729 O O . ASN A 1 104 ? -15.258 -6.172 -12.618 1.00 91.75 104 ASN A O 1
ATOM 733 N N . LEU A 1 105 ? -13.271 -5.278 -12.107 1.00 90.00 105 LEU A N 1
ATOM 734 C CA . LEU A 1 105 ? -12.669 -6.551 -11.724 1.00 90.00 105 LEU A CA 1
ATOM 735 C C . LEU A 1 105 ? -12.923 -6.841 -10.244 1.00 90.00 105 LEU A C 1
ATOM 737 O O . LEU A 1 105 ? -12.946 -5.932 -9.412 1.00 90.00 105 LEU A O 1
ATOM 741 N N . LYS A 1 106 ? -13.054 -8.131 -9.908 1.00 87.06 106 LYS A N 1
ATOM 742 C CA . LYS A 1 106 ? -13.153 -8.600 -8.515 1.00 87.06 106 LYS A CA 1
ATOM 743 C C . LYS A 1 106 ? -11.964 -8.114 -7.680 1.00 87.06 106 LYS A C 1
ATOM 745 O O . LYS A 1 106 ? -12.139 -7.672 -6.550 1.00 87.06 106 LYS A O 1
ATOM 750 N N . TYR A 1 107 ? -10.770 -8.175 -8.265 1.00 85.19 107 TYR A N 1
ATOM 751 C CA . TYR A 1 107 ? -9.523 -7.761 -7.638 1.00 85.19 107 TYR A CA 1
ATOM 752 C C . TYR A 1 107 ? -9.059 -6.445 -8.250 1.00 85.19 107 TYR A C 1
ATOM 754 O O . TYR A 1 107 ? -8.690 -6.371 -9.421 1.00 85.19 107 TYR A O 1
ATOM 762 N N . ARG A 1 108 ? -9.143 -5.384 -7.445 1.00 86.62 108 ARG A N 1
ATOM 763 C CA . ARG A 1 108 ? -8.891 -4.005 -7.877 1.00 86.62 108 ARG A CA 1
ATOM 764 C C . ARG A 1 108 ? -7.420 -3.618 -7.821 1.00 86.62 108 ARG A C 1
ATOM 766 O O . ARG A 1 108 ? -7.006 -2.725 -8.549 1.00 86.62 108 ARG A O 1
ATOM 773 N N . SER A 1 109 ? -6.631 -4.257 -6.974 1.00 89.19 109 SER A N 1
ATOM 774 C CA . SER A 1 109 ? -5.181 -4.085 -6.884 1.00 89.19 109 SER A CA 1
ATOM 775 C C . SER A 1 109 ? -4.552 -5.428 -6.531 1.00 89.19 109 SER A C 1
ATOM 777 O O . SER A 1 109 ? -5.252 -6.384 -6.199 1.00 89.19 109 SER A O 1
ATOM 779 N N . LEU A 1 110 ? -3.224 -5.488 -6.580 1.00 88.81 110 LEU A N 1
ATOM 780 C CA . LEU A 1 110 ? -2.469 -6.653 -6.123 1.00 88.81 110 LEU A CA 1
ATOM 781 C C . LEU A 1 110 ? -2.547 -6.848 -4.595 1.00 88.81 110 LEU A C 1
ATOM 783 O O . LEU A 1 110 ? -2.220 -7.911 -4.080 1.00 88.81 110 LEU A O 1
ATOM 787 N N . TYR A 1 111 ? -2.972 -5.812 -3.872 1.00 88.50 111 TYR A N 1
ATOM 788 C CA . TYR A 1 111 ? -3.053 -5.775 -2.418 1.00 88.50 111 TYR A CA 1
ATOM 789 C C . TYR A 1 111 ? -4.519 -5.858 -1.987 1.00 88.50 111 TYR A C 1
ATOM 791 O O . TYR A 1 111 ? -5.115 -4.876 -1.561 1.00 88.50 111 TYR A O 1
ATOM 799 N N . GLU A 1 112 ? -5.106 -7.049 -2.103 1.00 82.44 112 GLU A N 1
ATOM 800 C CA . GLU A 1 112 ? -6.534 -7.289 -1.830 1.00 82.44 112 GLU A CA 1
ATOM 801 C C . GLU A 1 112 ? -6.941 -6.985 -0.382 1.00 82.44 112 GLU A C 1
ATOM 803 O O . GLU A 1 112 ? -8.072 -6.587 -0.123 1.00 82.44 112 GLU A O 1
ATOM 808 N N . ALA A 1 113 ? -6.008 -7.145 0.560 1.00 81.56 113 ALA A N 1
ATOM 809 C CA . ALA A 1 113 ? -6.222 -6.843 1.972 1.00 81.56 113 ALA A CA 1
ATOM 810 C C . ALA A 1 113 ? -6.148 -5.337 2.294 1.00 81.56 113 ALA A C 1
ATOM 812 O O . ALA A 1 113 ? -6.369 -4.943 3.440 1.00 81.56 113 ALA A O 1
ATOM 813 N N . GLN A 1 114 ? -5.806 -4.488 1.318 1.00 83.62 114 GLN A N 1
ATOM 814 C CA . GLN A 1 114 ? -5.731 -3.048 1.525 1.00 83.62 114 GLN A CA 1
ATOM 815 C C . GLN A 1 114 ? -7.135 -2.441 1.528 1.00 83.62 114 GLN A C 1
ATOM 817 O O . GLN A 1 114 ? -7.832 -2.402 0.515 1.00 83.62 114 GLN A O 1
ATOM 822 N N . VAL A 1 115 ? -7.525 -1.938 2.692 1.00 81.25 115 VAL A N 1
ATOM 823 C CA . VAL A 1 115 ? -8.785 -1.227 2.905 1.00 81.25 115 VAL A CA 1
ATOM 824 C C . VAL A 1 115 ? -8.671 0.256 2.513 1.00 81.25 115 VAL A C 1
ATOM 826 O O . VAL A 1 115 ? -7.565 0.806 2.542 1.00 81.25 115 VAL A O 1
ATOM 829 N N . PRO A 1 116 ? -9.779 0.917 2.122 1.00 73.50 116 PRO A N 1
ATOM 830 C CA . PRO A 1 116 ? -9.743 2.302 1.653 1.00 73.50 116 PRO A CA 1
ATOM 831 C C . PRO A 1 116 ? -9.448 3.302 2.773 1.00 73.50 116 PRO A C 1
ATOM 833 O O . PRO A 1 116 ? -8.728 4.273 2.534 1.00 73.50 116 PRO A O 1
ATOM 836 N N . PHE A 1 117 ? -9.957 3.064 3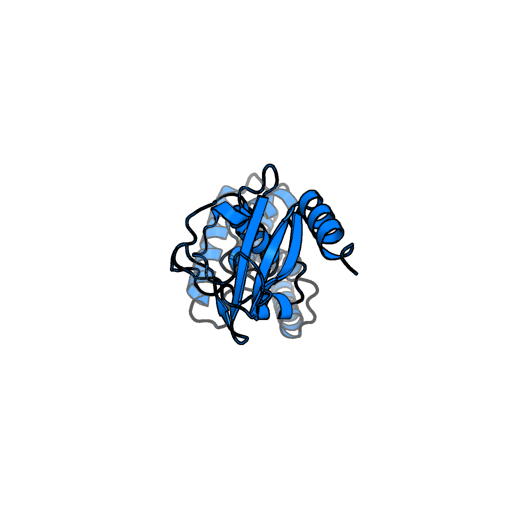.985 1.00 76.25 117 PHE A N 1
ATOM 837 C CA . PHE A 1 117 ? -9.743 3.955 5.117 1.00 76.25 117 PHE A CA 1
ATOM 838 C C . PHE A 1 117 ? -9.005 3.268 6.258 1.00 76.25 117 PHE A C 1
ATOM 840 O O . PHE A 1 117 ? -9.039 2.053 6.446 1.00 76.25 117 PHE A O 1
ATOM 847 N N . ARG A 1 118 ? -8.324 4.086 7.062 1.00 72.25 118 ARG A N 1
ATOM 848 C CA . ARG A 1 118 ? -7.592 3.621 8.243 1.00 72.25 118 ARG A CA 1
ATOM 849 C C . ARG A 1 118 ? -8.513 2.933 9.259 1.00 72.25 118 ARG A C 1
ATOM 851 O O . ARG A 1 118 ? -8.080 1.982 9.906 1.00 72.25 118 ARG A O 1
ATOM 858 N N . GLU A 1 119 ? -9.755 3.400 9.360 1.00 66.06 119 GLU A N 1
ATOM 859 C CA . GLU A 1 119 ? -10.804 2.883 10.250 1.00 66.06 119 GLU A CA 1
ATOM 860 C C . GLU A 1 119 ? -11.315 1.494 9.877 1.00 66.06 119 GLU A C 1
ATOM 862 O O . GLU A 1 119 ? -11.640 0.706 10.762 1.00 66.06 119 GLU A O 1
ATOM 867 N N . ASP A 1 120 ? -11.285 1.150 8.592 1.00 74.12 120 ASP A N 1
ATOM 868 C CA . ASP A 1 120 ? -11.648 -0.184 8.110 1.00 74.12 120 ASP A CA 1
ATOM 869 C C . ASP A 1 120 ? -10.584 -1.235 8.465 1.00 74.12 120 ASP A C 1
ATOM 871 O O . ASP A 1 120 ? -10.818 -2.444 8.386 1.00 74.12 120 ASP A O 1
ATOM 875 N N . SER A 1 121 ? -9.378 -0.793 8.837 1.00 77.69 121 SER A N 1
ATOM 876 C CA . SER A 1 121 ? -8.287 -1.690 9.188 1.00 77.69 121 SER A CA 1
ATOM 877 C C . SER A 1 121 ? -8.455 -2.177 10.620 1.00 77.69 121 SER A C 1
ATOM 879 O O . SER A 1 121 ? -8.350 -1.406 11.578 1.00 77.69 121 SER A O 1
ATOM 881 N N . GLY A 1 122 ? -8.605 -3.494 10.780 1.00 73.75 122 GLY A N 1
ATOM 882 C C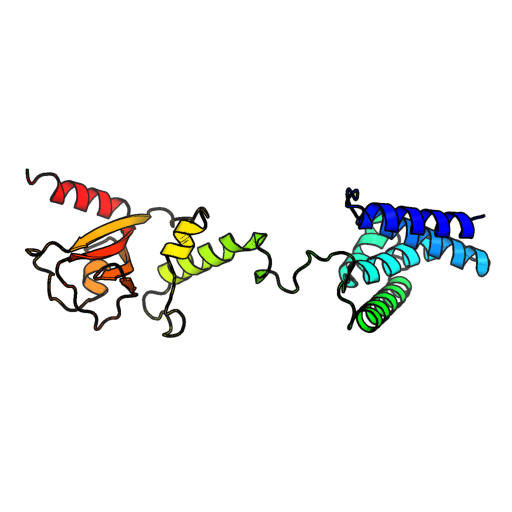A . GLY A 1 122 ? -8.676 -4.139 12.093 1.00 73.75 122 GLY A CA 1
ATOM 883 C C . GLY A 1 122 ? -7.478 -3.838 13.005 1.00 73.75 122 GLY A C 1
ATOM 884 O O . GLY A 1 122 ? -7.607 -3.950 14.223 1.00 73.75 122 GLY A O 1
ATOM 885 N N . ALA A 1 123 ? -6.347 -3.391 12.445 1.00 78.62 123 ALA A N 1
ATOM 886 C CA . ALA A 1 123 ? -5.167 -2.976 13.201 1.00 78.62 123 ALA A CA 1
ATOM 887 C C . ALA A 1 123 ? -5.419 -1.760 14.113 1.00 78.62 123 ALA A C 1
ATOM 889 O O . ALA A 1 123 ? -4.810 -1.667 15.174 1.00 78.62 123 ALA A O 1
ATOM 890 N N . HIS A 1 124 ? -6.333 -0.858 13.741 1.00 67.12 124 HIS A N 1
ATOM 891 C CA . HIS A 1 124 ? -6.610 0.378 14.488 1.00 67.12 124 HIS A CA 1
ATOM 892 C C . HIS A 1 124 ? -7.822 0.274 15.415 1.00 67.12 124 HIS A C 1
ATOM 894 O O . HIS A 1 124 ? -8.175 1.237 16.091 1.00 67.12 124 HIS A O 1
ATOM 900 N N . ARG A 1 125 ? -8.476 -0.892 15.483 1.00 67.44 125 ARG A N 1
ATOM 901 C CA . ARG A 1 125 ? -9.719 -1.072 16.249 1.00 67.44 125 ARG A CA 1
ATOM 902 C C . ARG A 1 125 ? -9.565 -0.693 17.730 1.00 67.44 125 ARG A C 1
ATOM 904 O O . ARG A 1 125 ? -10.474 -0.096 18.297 1.00 67.44 125 ARG A O 1
ATOM 911 N N . ASN A 1 126 ? -8.410 -0.983 18.333 1.00 63.22 126 ASN A N 1
ATOM 912 C CA . ASN A 1 126 ? -8.102 -0.599 19.715 1.00 63.22 126 ASN A CA 1
ATOM 913 C C . ASN A 1 126 ? -7.992 0.921 19.894 1.00 63.22 126 ASN A C 1
ATOM 915 O O . ASN A 1 126 ? -8.481 1.446 20.891 1.00 63.22 126 ASN A O 1
ATOM 919 N N . ASP A 1 127 ? -7.395 1.628 18.932 1.00 69.00 127 ASP A N 1
ATOM 920 C CA . ASP A 1 127 ? -7.207 3.081 18.998 1.00 69.00 127 ASP A CA 1
ATOM 921 C C . ASP A 1 127 ? -8.560 3.799 19.030 1.00 69.00 127 ASP A C 1
ATOM 923 O O . ASP A 1 127 ? -8.771 4.690 19.851 1.00 69.00 127 ASP A O 1
ATOM 927 N N . TYR A 1 128 ? -9.511 3.357 18.199 1.00 64.75 128 TYR A N 1
ATOM 928 C CA . TYR A 1 128 ? -10.866 3.915 18.168 1.00 64.75 128 TYR A CA 1
ATOM 929 C C . TYR A 1 128 ? -11.671 3.594 19.430 1.00 64.75 128 TYR A C 1
ATOM 931 O O . TYR A 1 128 ? -12.375 4.465 19.937 1.00 64.75 128 TYR A O 1
ATOM 939 N N . ILE A 1 129 ? -11.550 2.374 19.968 1.00 64.50 129 ILE A N 1
ATOM 940 C CA . ILE A 1 129 ? -12.204 1.996 21.231 1.00 64.50 129 ILE A CA 1
ATOM 941 C C . ILE A 1 129 ? -11.658 2.848 22.383 1.00 64.50 129 ILE A C 1
ATOM 943 O O . ILE A 1 129 ? -12.434 3.429 23.139 1.00 64.50 129 ILE A O 1
ATOM 947 N N . ASN A 1 130 ? -10.335 2.984 22.487 1.00 65.31 130 ASN A N 1
ATOM 948 C CA . ASN A 1 130 ? -9.701 3.798 23.522 1.00 65.31 130 ASN A CA 1
ATOM 949 C C . ASN A 1 130 ? -10.057 5.283 23.373 1.00 65.31 130 ASN A C 1
ATOM 951 O O . ASN A 1 130 ? -10.326 5.948 24.369 1.00 65.31 130 ASN A O 1
ATOM 955 N N . LEU A 1 131 ? -10.114 5.804 22.142 1.00 63.53 131 LEU A N 1
ATOM 956 C CA . LEU A 1 131 ? -10.575 7.166 21.879 1.00 63.53 131 LEU A CA 1
ATOM 957 C C . LEU A 1 131 ? -12.027 7.357 22.331 1.00 63.53 131 LEU A C 1
ATOM 959 O O . LEU A 1 131 ? -12.326 8.358 22.974 1.00 63.53 131 LEU A O 1
ATOM 963 N N . ALA A 1 132 ? -12.912 6.397 22.051 1.00 62.31 132 ALA A N 1
ATOM 964 C CA . ALA A 1 132 ? -14.297 6.443 22.505 1.00 62.31 132 ALA A CA 1
ATOM 965 C C . ALA A 1 132 ? -14.389 6.461 24.040 1.00 62.31 132 ALA A C 1
ATOM 967 O O . ALA A 1 132 ? -15.081 7.315 24.585 1.00 62.31 132 ALA A O 1
ATOM 968 N N . PHE A 1 133 ? -13.645 5.600 24.744 1.00 60.16 133 PHE A N 1
ATOM 969 C CA . PHE A 1 133 ? -13.589 5.615 26.213 1.00 60.16 133 PHE A CA 1
ATOM 970 C C . PHE A 1 133 ? -13.013 6.918 26.772 1.00 60.16 133 PHE A C 1
ATOM 972 O O . PHE A 1 133 ? -13.553 7.465 27.729 1.00 60.16 133 PHE A O 1
ATOM 979 N N . ASN A 1 134 ? -11.965 7.460 26.151 1.00 57.19 134 ASN A N 1
ATOM 980 C CA . ASN A 1 134 ? -11.401 8.746 26.551 1.00 57.19 134 ASN A CA 1
ATOM 981 C C . ASN A 1 134 ? -12.414 9.882 26.353 1.00 57.19 134 ASN A C 1
ATOM 983 O O . ASN A 1 134 ? -12.577 10.716 27.242 1.00 57.19 134 ASN A O 1
ATOM 987 N N . LEU A 1 135 ? -13.137 9.902 25.230 1.00 54.12 135 LEU A N 1
ATOM 988 C CA . LEU A 1 135 ? -14.178 10.895 24.961 1.00 54.12 135 LEU A CA 1
ATOM 989 C C . LEU A 1 135 ? -15.366 10.769 25.918 1.00 54.12 135 LEU A C 1
ATOM 991 O O . LEU A 1 135 ? -15.856 11.796 26.376 1.00 54.12 135 LEU A O 1
ATOM 995 N N . LEU A 1 136 ? -15.784 9.549 26.262 1.00 56.25 136 LEU A N 1
ATOM 996 C CA . LEU A 1 136 ? -16.785 9.307 27.306 1.00 56.25 136 LEU A CA 1
ATOM 997 C C . LEU A 1 136 ? -16.305 9.870 28.651 1.00 56.25 136 LEU A C 1
ATOM 999 O O . LEU A 1 136 ? -17.003 10.684 29.252 1.00 56.25 136 LEU A O 1
ATOM 1003 N N . SER A 1 137 ? -15.051 9.586 29.016 1.00 56.16 137 SER A N 1
ATOM 1004 C CA . SER A 1 137 ? -14.472 10.060 30.277 1.00 56.16 137 SER A CA 1
ATOM 1005 C C . SER A 1 137 ? -14.256 11.575 30.346 1.00 56.16 137 SER A C 1
ATOM 1007 O O . SER A 1 137 ? -14.219 12.149 31.433 1.00 56.16 137 SER A O 1
ATOM 1009 N N . THR A 1 138 ? -14.130 12.240 29.192 1.00 55.38 138 THR A N 1
ATOM 1010 C CA . THR A 1 138 ? -13.875 13.687 29.107 1.00 55.38 138 THR A CA 1
ATOM 1011 C C . THR A 1 138 ? -15.167 14.489 28.903 1.00 55.38 138 THR A C 1
ATOM 1013 O O . THR A 1 138 ? -15.256 15.634 29.348 1.00 55.38 138 THR A O 1
ATOM 1016 N N . ASN A 1 139 ? -16.189 13.916 28.255 1.00 50.09 139 ASN A N 1
ATOM 1017 C CA . ASN A 1 139 ? -17.402 14.627 27.854 1.00 50.09 139 ASN A CA 1
ATOM 1018 C C . ASN A 1 139 ? -18.607 14.230 28.725 1.00 50.09 139 ASN A C 1
ATOM 1020 O O . ASN A 1 139 ? -19.429 13.390 28.363 1.00 50.09 139 ASN A O 1
ATOM 1024 N N . LYS A 1 140 ? -18.723 14.890 29.882 1.00 51.56 140 LYS A N 1
ATOM 1025 C CA . LYS A 1 140 ? -19.686 14.617 30.968 1.00 51.56 140 LYS A CA 1
ATOM 1026 C C . LYS A 1 140 ? -21.181 14.843 30.651 1.00 51.56 140 LYS A C 1
ATOM 1028 O O . LYS A 1 140 ? -21.948 15.052 31.588 1.00 51.56 140 LYS A O 1
ATOM 1033 N N . GLY A 1 141 ? -21.653 14.850 29.398 1.00 48.91 141 GLY A N 1
ATOM 1034 C CA . GLY A 1 141 ? -23.056 15.255 29.201 1.00 48.91 141 GLY A CA 1
ATOM 1035 C C . GLY A 1 141 ? -23.796 15.034 27.892 1.00 48.91 141 GLY A C 1
ATOM 1036 O O . GLY A 1 141 ? -25.006 15.234 27.907 1.00 48.91 141 GLY A O 1
ATOM 1037 N N . VAL A 1 142 ? -23.189 14.624 26.778 1.00 47.41 142 VAL A N 1
ATOM 1038 C CA . VAL A 1 142 ? -23.975 14.424 25.543 1.00 47.41 142 VAL A CA 1
ATOM 1039 C C . VAL A 1 142 ? -23.438 13.241 24.751 1.00 47.41 142 VAL A C 1
ATOM 1041 O O . VAL A 1 142 ? -22.709 13.394 23.774 1.00 47.41 142 VAL A O 1
ATOM 1044 N N . ILE A 1 143 ? -23.837 12.034 25.151 1.00 51.00 143 ILE A N 1
ATOM 1045 C CA . ILE A 1 143 ? -23.893 10.929 24.197 1.00 51.00 143 ILE A CA 1
ATOM 1046 C C . ILE A 1 143 ? -25.132 11.195 23.340 1.00 51.00 143 ILE A C 1
ATOM 1048 O O . ILE A 1 143 ? -26.257 11.158 23.832 1.00 51.00 143 ILE A O 1
ATOM 1052 N N . SER A 1 144 ? -24.912 11.544 22.072 1.00 41.88 144 SER A N 1
ATOM 1053 C CA . SER A 1 144 ? -25.979 11.700 21.081 1.00 41.88 144 SER A CA 1
ATOM 1054 C C . SER A 1 144 ? -26.866 10.452 21.054 1.00 41.88 144 SER A C 1
ATOM 1056 O O . SER A 1 144 ? -26.361 9.329 21.102 1.00 41.88 144 SER A O 1
ATOM 1058 N N . ASP A 1 145 ? -28.178 10.645 20.892 1.00 47.31 145 ASP A N 1
ATOM 1059 C CA . ASP A 1 145 ? -29.185 9.595 20.682 1.00 47.31 145 ASP A CA 1
ATOM 1060 C C . ASP A 1 145 ? -28.837 8.601 19.550 1.00 47.31 145 ASP A C 1
ATOM 1062 O O . ASP A 1 145 ? -29.500 7.575 19.412 1.00 47.31 145 ASP A O 1
ATOM 1066 N N . ASN A 1 146 ? -27.812 8.874 18.739 1.00 42.66 146 ASN A N 1
ATOM 1067 C CA . ASN A 1 146 ? -27.321 7.983 17.689 1.00 42.66 146 ASN A CA 1
ATOM 1068 C C . ASN A 1 146 ? -26.324 6.911 18.179 1.00 42.66 146 ASN A C 1
ATOM 1070 O O . ASN A 1 146 ? -26.087 5.948 17.456 1.00 42.66 146 ASN A O 1
ATOM 1074 N N . VAL A 1 147 ? -25.777 7.008 19.399 1.00 50.50 147 VAL A N 1
ATOM 1075 C CA . VAL A 1 147 ? -24.886 5.987 20.005 1.00 50.50 147 VAL A CA 1
ATOM 1076 C C . VAL A 1 147 ? -25.686 5.082 20.955 1.00 50.50 147 VAL A C 1
ATOM 1078 O O . VAL A 1 147 ? -25.274 4.764 22.066 1.00 50.50 147 VAL A O 1
ATOM 1081 N N . LYS A 1 148 ? -26.898 4.694 20.544 1.00 43.50 148 LYS A N 1
ATOM 1082 C CA . LYS A 1 148 ? -27.864 4.000 21.416 1.00 43.50 148 LYS A CA 1
ATOM 1083 C C . LYS A 1 148 ? -27.482 2.577 21.805 1.00 43.50 148 LYS A C 1
ATOM 1085 O O . LYS A 1 148 ? -28.019 2.068 22.780 1.00 43.50 148 LYS A O 1
ATOM 1090 N N . ASN A 1 149 ? -26.564 1.944 21.080 1.00 46.25 149 ASN A N 1
ATOM 1091 C CA . ASN A 1 149 ? -26.252 0.531 21.259 1.00 46.25 149 ASN A CA 1
ATOM 1092 C C . ASN A 1 149 ? -24.739 0.306 21.272 1.00 46.25 149 ASN A C 1
ATOM 1094 O O . ASN A 1 149 ? -24.174 -0.219 20.314 1.00 46.25 149 ASN A O 1
ATOM 1098 N N . LEU A 1 150 ? -24.073 0.682 22.366 1.00 50.97 150 LEU A N 1
ATOM 1099 C CA . LEU A 1 150 ? -22.793 0.057 22.680 1.00 50.97 150 LEU A CA 1
ATOM 1100 C C . LEU A 1 150 ? -23.100 -1.360 23.179 1.00 50.97 150 LEU A C 1
ATOM 1102 O O . LEU A 1 150 ? -23.435 -1.560 24.346 1.00 50.97 150 LEU A O 1
ATOM 1106 N N . ASP A 1 151 ? -23.060 -2.339 22.275 1.00 54.00 151 ASP A N 1
ATOM 1107 C CA . ASP A 1 151 ? -23.257 -3.742 22.636 1.00 54.00 151 ASP A CA 1
ATOM 1108 C C . ASP A 1 151 ? -22.025 -4.247 23.400 1.00 54.00 151 ASP A C 1
ATOM 1110 O O . ASP A 1 151 ? -21.053 -4.765 22.842 1.00 54.00 151 ASP A O 1
ATOM 1114 N N . LEU A 1 152 ? -22.060 -4.054 24.716 1.00 55.72 152 LEU A N 1
ATOM 1115 C CA . LEU A 1 152 ? -21.020 -4.512 25.628 1.00 55.72 152 LEU A CA 1
ATOM 1116 C C . LEU A 1 152 ? -20.879 -6.034 25.601 1.00 55.72 152 LEU A C 1
ATOM 1118 O O . LEU A 1 152 ? -19.775 -6.539 25.780 1.00 55.72 152 LEU A O 1
ATOM 1122 N N . VAL A 1 153 ? -21.951 -6.774 25.302 1.00 52.19 153 VAL A N 1
ATOM 1123 C CA . VAL A 1 153 ? -21.879 -8.230 25.141 1.00 52.19 153 VAL A CA 1
ATOM 1124 C C . VAL A 1 153 ? -21.051 -8.572 23.903 1.00 52.19 153 VAL A C 1
ATOM 1126 O O . VAL A 1 153 ? -20.197 -9.456 23.977 1.00 52.19 153 VAL A O 1
ATOM 1129 N N . ALA A 1 154 ? -21.227 -7.852 22.793 1.00 53.03 154 ALA A N 1
ATOM 1130 C CA . ALA A 1 154 ? -20.376 -7.996 21.611 1.00 53.03 154 ALA A CA 1
ATOM 1131 C C . ALA A 1 154 ? -18.916 -7.592 21.888 1.00 53.03 154 ALA A C 1
ATOM 1133 O O . ALA A 1 154 ? -17.995 -8.277 21.433 1.00 53.03 154 ALA A O 1
ATOM 1134 N N . LEU A 1 155 ? -18.685 -6.536 22.675 1.00 58.34 155 LEU A N 1
ATOM 1135 C CA . LEU A 1 155 ? -17.339 -6.129 23.100 1.00 58.34 155 LEU A CA 1
ATOM 1136 C C . LEU A 1 155 ? -16.661 -7.202 23.961 1.00 58.34 155 LEU A C 1
ATOM 1138 O O . LEU A 1 155 ? -15.545 -7.608 23.641 1.00 58.34 155 LEU A O 1
ATOM 1142 N N . PHE A 1 156 ? -17.335 -7.745 24.977 1.00 60.25 156 PHE A N 1
ATOM 1143 C CA . PHE A 1 156 ? -16.780 -8.820 25.807 1.00 60.25 156 PHE A CA 1
ATOM 1144 C C . PHE A 1 156 ? -16.584 -10.124 25.018 1.00 60.25 156 PHE A C 1
ATOM 1146 O O . PHE A 1 156 ? -15.565 -10.797 25.178 1.00 60.25 156 PHE A O 1
ATOM 1153 N N . ARG A 1 157 ? -17.496 -10.461 24.092 1.00 57.66 157 ARG A N 1
ATOM 1154 C CA . ARG A 1 157 ? -17.336 -11.612 23.181 1.00 57.66 157 ARG A CA 1
ATOM 1155 C C . ARG A 1 157 ? -16.174 -11.448 22.207 1.00 57.66 157 ARG A C 1
ATOM 1157 O O . ARG A 1 157 ? -15.630 -12.452 21.756 1.00 57.66 157 ARG A O 1
ATOM 1164 N N . SER A 1 158 ? -15.776 -10.214 21.899 1.00 62.16 158 SER A N 1
ATOM 1165 C CA . SER A 1 158 ? -14.671 -9.951 20.975 1.00 62.16 158 SER A CA 1
ATOM 1166 C C . SER A 1 158 ? -13.295 -10.334 21.528 1.00 62.16 158 SER A C 1
ATOM 1168 O O . SER A 1 158 ? -12.332 -10.337 20.764 1.00 62.16 158 SER A O 1
ATOM 1170 N N . LYS A 1 159 ? -13.195 -10.659 22.831 1.00 57.81 159 LYS A N 1
ATOM 1171 C CA . LYS A 1 159 ? -11.940 -10.957 23.549 1.00 57.81 159 LYS A CA 1
ATOM 1172 C C . LYS A 1 159 ? -10.857 -9.880 23.375 1.00 57.81 159 LYS A C 1
ATOM 1174 O O . LYS A 1 159 ? -9.679 -10.153 23.596 1.00 57.81 159 LYS A O 1
ATOM 1179 N N . MET A 1 160 ? -11.235 -8.666 22.970 1.00 52.44 160 MET A N 1
ATOM 1180 C CA . MET A 1 160 ? -10.292 -7.567 22.822 1.00 52.44 160 MET A CA 1
ATOM 1181 C C . MET A 1 160 ? -9.920 -7.008 24.197 1.00 52.44 160 MET A C 1
ATOM 1183 O O . MET A 1 160 ? -10.817 -6.765 25.008 1.00 52.44 160 MET A O 1
ATOM 1187 N N . PRO A 1 161 ? -8.627 -6.767 24.468 1.00 52.28 161 PRO A N 1
ATOM 1188 C CA . PRO A 1 161 ? -8.215 -6.056 25.666 1.00 52.28 161 PRO A CA 1
ATOM 1189 C C . PRO A 1 161 ? -8.685 -4.600 25.569 1.00 52.28 161 PRO A C 1
ATOM 1191 O O . PRO A 1 161 ? -8.264 -3.861 24.683 1.00 52.28 161 PRO A O 1
ATOM 1194 N N . ILE A 1 162 ? -9.573 -4.194 26.474 1.00 62.22 162 ILE A N 1
ATOM 1195 C CA . ILE A 1 162 ? -10.045 -2.811 26.585 1.00 62.22 162 ILE A CA 1
ATOM 1196 C C . ILE A 1 162 ? -9.177 -2.109 27.630 1.00 62.22 162 ILE A C 1
ATOM 1198 O O . ILE A 1 162 ? -9.095 -2.561 28.772 1.00 62.22 162 ILE A O 1
ATOM 1202 N N . GLY A 1 163 ? -8.509 -1.022 27.236 1.00 54.97 163 GLY A N 1
ATOM 1203 C CA . GLY A 1 163 ? -7.701 -0.220 28.148 1.00 54.97 163 GLY A CA 1
ATOM 1204 C C . GLY A 1 163 ? -8.593 0.570 29.101 1.00 54.97 163 GLY A C 1
ATOM 1205 O O . GLY A 1 163 ? -9.360 1.425 28.668 1.00 54.97 163 GLY A O 1
ATOM 1206 N N . ILE A 1 164 ? -8.489 0.295 30.399 1.00 66.12 164 ILE A N 1
ATOM 1207 C CA . ILE A 1 164 ? -9.149 1.100 31.429 1.00 66.12 164 ILE A CA 1
ATOM 1208 C C . ILE A 1 164 ? -8.281 2.347 31.686 1.00 66.12 164 ILE A C 1
ATOM 1210 O O . ILE A 1 164 ? -7.063 2.201 31.840 1.00 66.12 164 ILE A O 1
ATOM 1214 N N . PRO A 1 165 ? -8.854 3.568 31.724 1.00 62.44 165 PRO A N 1
ATOM 1215 C CA . PRO A 1 165 ? -8.107 4.775 32.072 1.00 62.44 165 PRO A CA 1
ATOM 1216 C C . PRO A 1 165 ? -7.346 4.623 33.399 1.00 62.44 165 PRO A C 1
ATOM 1218 O O . PRO A 1 165 ? -7.854 4.028 34.349 1.00 62.44 165 PRO A O 1
ATOM 1221 N N . LYS A 1 166 ? -6.121 5.166 33.477 1.00 61.09 166 LYS A N 1
ATOM 1222 C CA . LYS A 1 166 ? -5.282 5.076 34.687 1.00 61.09 166 LYS A CA 1
ATOM 1223 C C . LYS A 1 166 ? -6.022 5.625 35.914 1.00 61.09 166 LYS A C 1
ATOM 1225 O O . LYS A 1 166 ? -6.586 6.712 35.845 1.00 61.09 166 LYS A O 1
ATOM 1230 N N . GLY A 1 167 ? -5.970 4.884 37.023 1.00 67.31 167 GLY A N 1
ATOM 1231 C CA . GLY A 1 167 ? -6.620 5.245 38.291 1.00 67.31 167 GLY A CA 1
ATOM 1232 C C . GLY A 1 167 ? -8.118 4.937 38.353 1.00 67.31 167 GLY A C 1
ATOM 1233 O O . GLY A 1 167 ? -8.750 5.216 39.366 1.00 67.31 167 GLY A O 1
ATOM 1234 N N . LYS A 1 168 ? -8.697 4.350 37.298 1.00 68.06 168 LYS A N 1
ATOM 1235 C CA . LYS A 1 168 ? -10.089 3.897 37.291 1.00 68.06 168 LYS A CA 1
ATOM 1236 C C . LYS A 1 168 ? -10.166 2.369 37.215 1.00 68.06 168 LYS A C 1
ATOM 1238 O O . LYS A 1 168 ? -9.270 1.709 36.693 1.00 68.06 168 LYS A O 1
ATOM 1243 N N . ARG A 1 169 ? -11.256 1.800 37.724 1.00 68.50 169 ARG A N 1
ATOM 1244 C CA . ARG A 1 169 ? -11.594 0.372 37.677 1.00 68.50 169 ARG A CA 1
ATOM 1245 C C . ARG A 1 169 ? -13.016 0.181 37.172 1.00 68.50 169 ARG A C 1
ATOM 1247 O O . ARG A 1 169 ? -13.900 0.986 37.453 1.00 68.50 169 ARG A O 1
ATOM 1254 N N . LEU A 1 170 ? -13.233 -0.908 36.440 1.00 69.75 170 LEU A N 1
ATOM 1255 C CA . LEU A 1 170 ? -14.574 -1.348 36.074 1.00 69.75 170 LEU A CA 1
ATOM 1256 C C . LEU A 1 170 ? -15.189 -2.086 37.267 1.00 69.75 170 LEU A C 1
ATOM 1258 O O . LEU A 1 170 ? -14.625 -3.075 37.731 1.00 69.75 170 LEU A O 1
ATOM 1262 N N . SER A 1 171 ? -16.339 -1.621 37.738 1.00 69.06 171 SER A N 1
ATOM 1263 C CA . SER A 1 171 ? -17.098 -2.241 38.820 1.00 69.06 171 SER A CA 1
ATOM 1264 C C . SER A 1 171 ? -18.517 -2.554 38.361 1.00 69.06 171 SER A C 1
ATOM 1266 O O . SER A 1 171 ? -19.106 -1.826 37.558 1.00 69.06 171 SER A O 1
ATOM 1268 N N . VAL A 1 172 ? -19.063 -3.655 38.867 1.00 71.69 172 VAL A N 1
ATOM 1269 C CA . VAL A 1 172 ? -20.433 -4.088 38.598 1.00 71.69 172 VAL A CA 1
ATOM 1270 C C . VAL A 1 172 ? -21.172 -4.116 39.925 1.00 71.69 172 VAL A C 1
ATOM 1272 O O . VAL A 1 172 ? -20.836 -4.908 40.801 1.00 71.69 172 VAL A O 1
ATOM 1275 N N . ILE A 1 173 ? -22.174 -3.253 40.074 1.00 70.44 173 ILE A N 1
ATOM 1276 C CA . ILE A 1 173 ? -22.938 -3.106 41.317 1.00 70.44 173 ILE A CA 1
ATOM 1277 C C . ILE A 1 173 ? -24.393 -3.470 41.052 1.00 70.44 173 ILE A C 1
ATOM 1279 O O . ILE A 1 173 ? -24.997 -2.984 40.099 1.00 70.44 173 ILE A O 1
ATOM 1283 N N . LYS A 1 174 ? -24.980 -4.309 41.906 1.00 73.94 174 LYS A N 1
ATOM 1284 C CA . LYS A 1 174 ? -26.415 -4.608 41.872 1.00 73.94 174 LYS A CA 1
ATOM 1285 C C . LYS A 1 174 ? -27.149 -3.699 42.858 1.00 73.94 174 LYS A C 1
ATOM 1287 O O . LYS A 1 174 ? -26.773 -3.633 44.025 1.00 73.94 174 LYS A O 1
ATOM 1292 N N . VAL A 1 175 ? -28.206 -3.027 42.406 1.00 70.81 175 VAL A N 1
ATOM 1293 C CA . VAL A 1 175 ? -29.056 -2.194 43.268 1.00 70.81 175 VAL A CA 1
ATOM 1294 C C . VAL A 1 175 ? -29.821 -3.097 44.234 1.00 70.81 175 VAL A C 1
ATOM 1296 O O . VAL A 1 175 ? -30.664 -3.897 43.810 1.00 70.81 175 VAL A O 1
ATOM 1299 N N . LYS A 1 176 ? -29.517 -2.976 45.531 1.00 71.06 176 LYS A N 1
ATOM 1300 C CA . LYS A 1 176 ? -30.205 -3.725 46.587 1.00 71.06 176 LYS A CA 1
ATOM 1301 C C . LYS A 1 176 ? -31.644 -3.202 46.776 1.00 71.06 176 LYS A C 1
ATOM 1303 O O . LYS A 1 176 ? -31.871 -2.004 46.595 1.00 71.06 176 LYS A O 1
ATOM 1308 N N . PRO A 1 177 ? -32.622 -4.059 47.127 1.00 62.88 177 PRO A N 1
ATOM 1309 C CA . PRO A 1 177 ? -34.024 -3.650 47.281 1.00 62.88 177 PRO A CA 1
ATOM 1310 C C . PRO A 1 177 ? -34.274 -2.650 48.419 1.00 62.88 177 PRO A C 1
ATOM 1312 O O . PRO A 1 177 ? -35.228 -1.883 48.362 1.00 62.88 177 PRO A O 1
ATOM 1315 N N . ASP A 1 178 ? -33.423 -2.671 49.440 1.00 63.91 178 ASP A N 1
ATOM 1316 C CA . ASP A 1 178 ? -33.456 -1.854 50.658 1.00 63.91 178 ASP A CA 1
ATOM 1317 C C . ASP A 1 178 ? -32.575 -0.595 50.570 1.00 63.91 178 ASP A C 1
ATOM 1319 O O . ASP A 1 178 ? -32.466 0.172 51.528 1.00 63.91 178 ASP A O 1
ATOM 1323 N N . ALA A 1 179 ? -31.935 -0.363 49.422 1.00 61.41 179 ALA A N 1
ATOM 1324 C CA . ALA A 1 179 ? -31.069 0.785 49.232 1.00 61.41 179 ALA A CA 1
ATOM 1325 C C . ALA A 1 179 ? -31.869 2.097 49.252 1.00 61.41 179 ALA A C 1
ATOM 1327 O O . ALA A 1 179 ? -32.851 2.248 48.531 1.00 61.41 179 ALA A O 1
ATOM 1328 N N . ALA A 1 180 ? -31.388 3.096 49.999 1.00 58.03 180 ALA A N 1
ATOM 1329 C CA . ALA A 1 180 ? -32.024 4.416 50.110 1.00 58.03 180 ALA A CA 1
ATOM 1330 C C . ALA A 1 180 ? -32.187 5.158 48.765 1.00 58.03 180 ALA A C 1
ATOM 1332 O O . ALA A 1 180 ? -33.003 6.064 48.655 1.00 58.03 180 ALA A O 1
ATOM 1333 N N . TYR A 1 181 ? -31.413 4.768 47.748 1.00 60.41 181 TYR A N 1
ATOM 1334 C CA . TYR A 1 18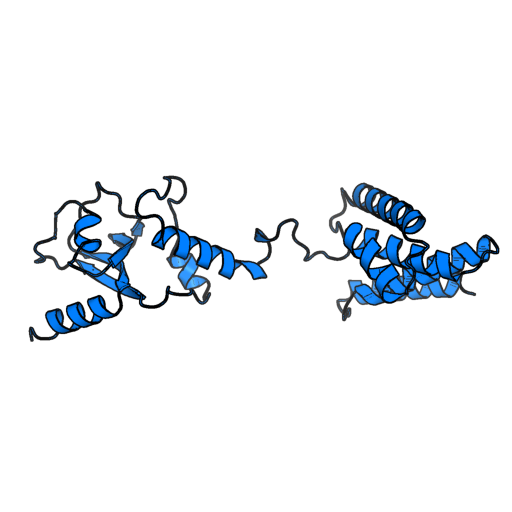1 ? -31.451 5.309 46.387 1.00 60.41 181 TYR A CA 1
ATOM 1335 C C . TYR A 1 181 ? -32.290 4.461 45.413 1.00 60.41 181 TYR A C 1
ATOM 1337 O O . TYR A 1 181 ? -32.402 4.800 44.230 1.00 60.41 181 TYR A O 1
ATOM 1345 N N . ALA A 1 182 ? -32.875 3.348 45.868 1.00 55.38 182 ALA A N 1
ATOM 1346 C CA . ALA A 1 182 ? -33.849 2.609 45.080 1.00 55.38 182 ALA A CA 1
ATOM 1347 C C . ALA A 1 182 ? -35.074 3.512 44.861 1.00 55.38 182 ALA A C 1
ATOM 1349 O O . ALA A 1 182 ? -35.598 4.089 45.808 1.00 55.38 182 ALA A O 1
ATOM 1350 N N . HIS A 1 183 ? -35.527 3.639 43.611 1.00 57.69 183 HIS A N 1
ATOM 1351 C CA . HIS A 1 183 ? -36.644 4.491 43.171 1.00 57.69 183 HIS A CA 1
ATOM 1352 C C . HIS A 1 183 ? -36.351 5.985 42.962 1.00 57.69 183 HIS A C 1
ATOM 1354 O O . HIS A 1 183 ? -37.229 6.690 42.458 1.00 57.69 183 HIS A O 1
ATOM 1360 N N . GLU A 1 184 ? -35.138 6.472 43.235 1.00 59.41 184 GLU A N 1
ATOM 1361 C CA . GLU A 1 184 ? -34.781 7.853 42.893 1.00 59.41 184 GLU A CA 1
ATOM 1362 C C . GLU A 1 184 ? -34.514 8.033 41.387 1.00 59.41 184 GLU A C 1
ATOM 1364 O O . GLU A 1 184 ? -34.127 7.104 40.660 1.00 59.41 184 GLU A O 1
ATOM 1369 N N . LEU A 1 185 ? -34.738 9.262 40.903 1.00 52.53 185 LEU A N 1
ATOM 1370 C CA . LEU A 1 185 ? -34.311 9.661 39.565 1.00 52.53 185 LEU A CA 1
ATOM 1371 C C . LEU A 1 185 ? -32.790 9.543 39.476 1.00 52.53 185 LEU A C 1
ATOM 1373 O O . LEU A 1 185 ? -32.059 10.030 40.335 1.00 52.53 185 LEU A O 1
ATOM 1377 N N . PHE A 1 186 ? -32.331 8.959 38.379 1.00 57.78 186 PHE A N 1
ATOM 1378 C CA . PHE A 1 186 ? -30.941 8.886 37.985 1.00 57.78 186 PHE A CA 1
ATOM 1379 C C . PHE A 1 186 ? -30.402 10.301 37.798 1.00 57.78 186 PHE A C 1
ATOM 1381 O O . PHE A 1 186 ? -30.524 10.918 36.737 1.00 57.78 186 PHE A O 1
ATOM 1388 N N . ARG A 1 187 ? -29.809 10.826 38.863 1.00 53.91 187 ARG A N 1
ATOM 1389 C CA . ARG A 1 187 ? -28.994 12.027 38.820 1.00 53.91 187 ARG A CA 1
ATOM 1390 C C . ARG A 1 187 ? -27.567 11.569 38.616 1.00 53.91 187 ARG A C 1
ATOM 1392 O O . ARG A 1 187 ? -26.996 10.938 39.506 1.00 53.91 187 ARG A O 1
ATOM 1399 N N . ALA A 1 188 ? -26.992 11.896 37.459 1.00 47.25 188 ALA A N 1
ATOM 1400 C CA . ALA A 1 188 ? -25.567 11.686 37.214 1.00 47.25 188 ALA A CA 1
ATOM 1401 C C . ALA A 1 188 ? -24.750 12.226 38.405 1.00 47.25 188 ALA A C 1
ATOM 1403 O O . ALA A 1 188 ? -23.826 11.581 38.888 1.00 47.25 188 ALA A O 1
ATOM 1404 N N . ASP A 1 189 ? -25.188 13.345 38.972 1.00 43.19 189 ASP A N 1
ATOM 1405 C CA . ASP A 1 189 ? -24.615 14.076 40.096 1.00 43.19 189 ASP A CA 1
ATOM 1406 C C . ASP A 1 189 ? -24.480 13.263 41.403 1.00 43.19 189 ASP A C 1
ATOM 1408 O O . ASP A 1 189 ? -23.556 13.543 42.163 1.00 43.19 189 ASP A O 1
ATOM 1412 N N . TYR A 1 190 ? -25.318 12.248 41.669 1.00 45.22 190 TYR A N 1
ATOM 1413 C CA . TYR A 1 190 ? -25.172 11.399 42.871 1.00 45.22 190 TYR A CA 1
ATOM 1414 C C . TYR A 1 190 ? -23.897 10.548 42.823 1.00 45.22 190 TYR A C 1
ATOM 1416 O O . TYR A 1 190 ? -23.225 10.354 43.832 1.00 45.22 190 TYR A O 1
ATOM 1424 N N . PHE A 1 191 ? -23.537 10.092 41.627 1.00 44.91 191 PHE A N 1
ATOM 1425 C CA . PHE A 1 191 ? -22.338 9.299 41.364 1.00 44.91 191 PHE A CA 1
ATOM 1426 C C . PHE A 1 191 ? -21.151 10.202 40.976 1.00 44.91 191 PHE A C 1
ATOM 1428 O O . PHE A 1 191 ? -20.008 9.950 41.347 1.00 44.91 191 PHE A O 1
ATOM 1435 N N . THR A 1 192 ? -21.417 11.338 40.329 1.00 39.94 192 THR A N 1
ATOM 1436 C CA . THR A 1 192 ? -20.375 12.278 39.879 1.00 39.94 192 THR A CA 1
ATOM 1437 C C . THR A 1 192 ? -19.863 13.195 41.005 1.00 39.94 192 THR A C 1
ATOM 1439 O O . THR A 1 192 ? -18.836 13.851 40.837 1.00 39.94 192 THR A O 1
ATOM 1442 N N . LYS A 1 193 ? -20.553 13.283 42.155 1.00 38.47 193 LYS A N 1
ATOM 1443 C CA . LYS A 1 193 ? -20.183 14.160 43.285 1.00 38.47 193 LYS A CA 1
ATOM 1444 C C . LYS A 1 193 ? -20.286 13.475 44.656 1.00 38.47 193 LYS A C 1
ATOM 1446 O O . LYS A 1 193 ? -20.754 14.073 45.624 1.00 38.47 193 LYS A O 1
ATOM 1451 N N . SER A 1 194 ? -19.730 12.273 44.808 1.00 39.09 194 SER A N 1
ATOM 1452 C CA . SER A 1 194 ? -19.323 11.819 46.148 1.00 39.09 194 SER A CA 1
ATOM 1453 C C . SER A 1 194 ? -17.984 12.467 46.524 1.00 39.09 194 SER A C 1
ATOM 1455 O O . SER A 1 194 ? -16.911 11.918 46.288 1.00 39.09 194 SER A O 1
ATOM 1457 N N . LYS A 1 195 ? -18.067 13.711 47.018 1.00 41.00 195 LYS A N 1
ATOM 1458 C CA . LYS A 1 195 ? -17.080 14.511 47.785 1.00 41.00 195 LYS A CA 1
ATOM 1459 C C . LYS A 1 195 ? -15.581 14.549 47.411 1.00 41.00 195 LYS A C 1
ATOM 1461 O O . LYS A 1 195 ? -14.871 15.243 48.124 1.00 41.00 195 LYS A O 1
ATOM 1466 N N . ASN A 1 196 ? -15.099 13.879 46.363 1.00 43.31 196 ASN A N 1
ATOM 1467 C CA . ASN A 1 196 ? -13.787 14.050 45.701 1.00 43.31 196 ASN A CA 1
ATOM 1468 C C . ASN A 1 196 ? -13.475 12.951 44.659 1.00 43.31 196 ASN A C 1
ATOM 1470 O O . ASN A 1 196 ? -12.352 12.902 44.172 1.00 43.31 196 ASN A O 1
ATOM 1474 N N . HIS A 1 197 ? -14.418 12.061 44.324 1.00 48.06 197 HIS A N 1
ATOM 1475 C CA . HIS A 1 197 ? -14.147 10.913 43.453 1.00 48.06 197 HIS A CA 1
ATOM 1476 C C . HIS A 1 197 ? -15.194 10.810 42.339 1.00 48.06 197 HIS A C 1
ATOM 1478 O O . HIS A 1 197 ? -16.388 10.990 42.589 1.00 48.06 197 HIS A O 1
ATOM 1484 N N . GLU A 1 198 ? -14.740 10.548 41.113 1.00 54.75 198 GLU A N 1
ATOM 1485 C CA . GLU A 1 198 ? -15.589 10.465 39.922 1.00 54.75 198 GLU A CA 1
ATOM 1486 C C . GLU A 1 198 ? -16.096 9.032 39.712 1.00 54.75 198 GLU A C 1
ATOM 1488 O O . GLU A 1 198 ? -15.307 8.114 39.486 1.00 54.75 198 GLU A O 1
ATOM 1493 N N . VAL A 1 199 ? -17.416 8.840 39.745 1.00 53.84 199 VAL A N 1
ATOM 1494 C CA . VAL A 1 199 ? -18.069 7.623 39.245 1.00 53.84 199 VAL A CA 1
ATOM 1495 C C . VAL A 1 199 ? -18.710 7.942 37.902 1.00 53.84 199 VAL A C 1
ATOM 1497 O O . VAL A 1 199 ? -19.525 8.859 37.796 1.00 53.84 199 VAL A O 1
ATOM 1500 N N . GLU A 1 200 ? -18.365 7.167 36.880 1.00 60.34 200 GLU A N 1
ATOM 1501 C CA . GLU A 1 200 ? -18.893 7.309 35.527 1.00 60.34 200 GLU A CA 1
ATOM 1502 C C . GLU A 1 200 ? -19.697 6.059 35.158 1.00 60.34 200 GLU A C 1
ATOM 1504 O O . GLU A 1 200 ? -19.210 4.932 35.248 1.00 60.34 200 GLU A O 1
ATOM 1509 N N . ILE A 1 201 ? -20.964 6.241 34.787 1.00 56.06 201 ILE A N 1
ATOM 1510 C CA . ILE A 1 201 ? -21.876 5.122 34.526 1.00 56.06 201 ILE A CA 1
ATOM 1511 C C . ILE A 1 201 ? -21.829 4.789 33.043 1.00 56.06 201 ILE A C 1
ATOM 1513 O O . ILE A 1 201 ? -22.311 5.560 32.219 1.00 56.06 201 ILE A O 1
ATOM 1517 N N . ILE A 1 202 ? -21.263 3.627 32.714 1.00 61.66 202 ILE A N 1
ATOM 1518 C CA . ILE A 1 202 ? -21.120 3.173 31.327 1.00 61.66 202 ILE A CA 1
ATOM 1519 C C . ILE A 1 202 ? -22.454 2.608 30.826 1.00 61.66 202 ILE A C 1
ATOM 1521 O O . ILE A 1 202 ? -22.872 2.887 29.704 1.00 61.66 202 ILE A O 1
ATOM 1525 N N . THR A 1 203 ? -23.138 1.798 31.643 1.00 66.75 203 THR A N 1
ATOM 1526 C CA . THR A 1 203 ? -24.424 1.190 31.270 1.00 66.75 203 THR A CA 1
ATOM 1527 C C . THR A 1 203 ? -25.188 0.656 32.486 1.00 66.75 203 THR A C 1
ATOM 1529 O O . THR A 1 203 ? -24.618 0.461 33.561 1.00 66.75 203 THR A O 1
ATOM 1532 N N . MET A 1 204 ? -26.473 0.361 32.298 1.00 67.31 204 MET A N 1
ATOM 1533 C CA . MET A 1 204 ? -27.314 -0.380 33.235 1.00 67.31 204 MET A CA 1
ATOM 1534 C C . MET A 1 204 ? -27.895 -1.622 32.562 1.00 67.31 204 MET A C 1
ATOM 1536 O O . MET A 1 204 ? -28.229 -1.594 31.383 1.00 67.31 204 MET A O 1
ATOM 1540 N N . ILE A 1 205 ? -28.079 -2.705 33.309 1.00 69.38 205 ILE A N 1
ATOM 1541 C CA . ILE A 1 205 ? -28.775 -3.911 32.861 1.00 69.38 205 ILE A CA 1
ATOM 1542 C C . ILE A 1 205 ? -30.038 -4.061 33.700 1.00 69.38 205 ILE A C 1
ATOM 1544 O O . ILE A 1 205 ? -29.973 -4.158 34.924 1.00 69.38 205 ILE A O 1
ATOM 1548 N N . ARG A 1 206 ? -31.189 -4.129 33.028 1.00 75.12 206 ARG A N 1
ATOM 1549 C CA . ARG A 1 206 ? -32.489 -4.403 33.650 1.00 75.12 206 ARG A CA 1
ATOM 1550 C C . ARG A 1 206 ? -33.105 -5.622 32.992 1.00 75.12 206 ARG A C 1
ATOM 1552 O O . ARG A 1 206 ? -33.231 -5.660 31.770 1.00 75.12 206 ARG A O 1
ATOM 1559 N N . GLN A 1 207 ? -33.481 -6.620 33.793 1.00 75.50 207 GLN A N 1
ATOM 1560 C CA . GLN A 1 207 ? -34.068 -7.875 33.293 1.00 75.50 207 GLN A CA 1
ATOM 1561 C C . GLN A 1 207 ? -33.224 -8.518 32.168 1.00 75.50 207 GLN A C 1
ATOM 1563 O O . GLN A 1 207 ? -33.749 -8.983 31.159 1.00 75.50 207 GLN A O 1
ATOM 1568 N N . GLY A 1 208 ? -31.894 -8.478 32.308 1.00 67.19 208 GLY A N 1
ATOM 1569 C CA . GLY A 1 208 ? -30.952 -9.043 31.335 1.00 67.19 208 GLY A CA 1
ATOM 1570 C C . GLY A 1 208 ? -30.736 -8.221 30.058 1.00 67.19 208 GLY A C 1
ATOM 1571 O O . GLY A 1 208 ? -29.959 -8.647 29.206 1.00 67.19 208 GLY A O 1
ATOM 1572 N N . LYS A 1 209 ? -31.373 -7.051 29.908 1.00 61.69 209 LYS A N 1
ATOM 1573 C CA . LYS A 1 209 ? -31.171 -6.159 28.756 1.00 61.69 209 LYS A CA 1
ATOM 1574 C C . LYS A 1 209 ? -30.316 -4.946 29.145 1.00 61.69 209 LYS A C 1
ATOM 1576 O O . LYS A 1 209 ? -30.727 -4.207 30.045 1.00 61.69 209 LYS A O 1
ATOM 1581 N N . PRO A 1 210 ? -29.153 -4.729 28.499 1.00 63.41 210 PRO A N 1
ATOM 1582 C CA . PRO A 1 210 ? -28.355 -3.529 28.714 1.00 63.41 210 PRO A CA 1
ATOM 1583 C C . PRO A 1 210 ? -29.035 -2.302 28.090 1.00 63.41 210 PRO A C 1
ATOM 1585 O O . PRO A 1 210 ? -29.647 -2.397 27.026 1.00 63.41 210 PRO A O 1
ATOM 1588 N N . PHE A 1 211 ? -28.922 -1.149 28.742 1.00 62.91 211 PHE A N 1
ATOM 1589 C CA . PHE A 1 211 ? -29.363 0.149 28.240 1.00 62.91 211 PHE A CA 1
ATOM 1590 C C . PHE A 1 211 ? -28.515 1.279 28.845 1.00 62.91 211 PHE A C 1
ATOM 1592 O O . PHE A 1 211 ? -27.944 1.145 29.928 1.00 62.91 211 PHE A O 1
ATOM 1599 N N . ILE A 1 212 ? -28.412 2.409 28.146 1.00 63.81 212 ILE A N 1
ATOM 1600 C CA . ILE A 1 212 ? -27.682 3.584 28.640 1.00 63.81 212 ILE A CA 1
ATOM 1601 C C . ILE A 1 212 ? -28.643 4.436 29.484 1.00 63.81 212 ILE A C 1
ATOM 1603 O O . ILE A 1 212 ? -29.704 4.823 28.979 1.00 63.81 212 ILE A O 1
ATOM 1607 N N . PRO A 1 213 ? -28.323 4.733 30.755 1.00 60.84 213 PRO A N 1
ATOM 1608 C CA . PRO A 1 213 ? -29.177 5.573 31.579 1.00 60.84 213 PRO A CA 1
ATOM 1609 C C . PRO A 1 213 ? -29.144 7.031 31.106 1.00 60.84 213 PRO A C 1
ATOM 1611 O O . PRO A 1 213 ? -28.094 7.626 30.892 1.00 60.84 213 PRO A O 1
ATOM 1614 N N . THR A 1 214 ? -30.326 7.625 30.967 1.00 60.53 214 THR A N 1
ATOM 1615 C CA . THR A 1 214 ? -30.529 9.070 30.762 1.00 60.53 214 THR A CA 1
ATOM 1616 C C . THR A 1 214 ? -30.866 9.772 32.081 1.00 60.53 214 THR A C 1
ATOM 1618 O O . THR A 1 214 ? -31.298 9.115 33.028 1.00 60.53 214 THR A O 1
ATOM 1621 N N . LEU A 1 215 ? -30.799 11.111 32.121 1.00 58.03 215 LEU A N 1
ATOM 1622 C CA . LEU A 1 215 ? -31.189 11.943 33.279 1.00 58.03 215 LEU A CA 1
ATOM 1623 C C . LEU A 1 215 ? -32.643 11.753 33.762 1.00 58.03 215 LEU A C 1
ATOM 1625 O O . LEU A 1 215 ? -33.012 12.281 34.801 1.00 58.03 215 LEU A O 1
ATOM 1629 N N . LYS A 1 216 ? -33.491 11.042 33.006 1.00 60.41 216 LYS A N 1
ATOM 1630 C CA . LYS A 1 216 ? -34.886 10.722 33.369 1.00 60.41 216 LYS A CA 1
ATOM 1631 C C . LYS A 1 216 ? -35.070 9.272 33.836 1.00 60.41 216 LYS A C 1
ATOM 1633 O O . LYS A 1 216 ? -36.184 8.851 34.154 1.00 60.41 216 LYS A O 1
ATOM 1638 N N . THR A 1 217 ? -34.003 8.481 33.820 1.00 66.44 217 THR A N 1
ATOM 1639 C CA . THR A 1 217 ? -34.040 7.065 34.208 1.00 66.44 217 THR A CA 1
ATOM 1640 C C . THR A 1 217 ? -34.323 6.972 35.697 1.00 66.44 217 THR A C 1
ATOM 1642 O O . THR A 1 217 ? -33.813 7.778 36.451 1.00 66.44 217 THR A O 1
ATOM 1645 N N . HIS A 1 218 ? -35.130 6.017 36.143 1.00 69.94 218 HIS A N 1
ATOM 1646 C CA . HIS A 1 218 ? -35.293 5.738 37.573 1.00 69.94 218 HIS A CA 1
ATOM 1647 C C . HIS A 1 218 ? -34.548 4.452 37.903 1.00 69.94 218 HIS A C 1
ATOM 1649 O O . HIS A 1 218 ? -34.689 3.475 37.152 1.00 69.94 218 HIS A O 1
ATOM 1655 N N . LEU A 1 219 ? -33.787 4.453 38.998 1.00 70.62 219 LEU A N 1
ATOM 1656 C CA . LEU A 1 219 ? -33.155 3.240 39.513 1.00 70.62 219 LEU A CA 1
ATOM 1657 C C . LEU A 1 219 ? -34.235 2.317 40.080 1.00 70.62 219 LEU A C 1
ATOM 1659 O O . LEU A 1 219 ? -35.117 2.757 40.820 1.00 70.62 219 LEU A O 1
ATOM 1663 N N . ARG A 1 220 ? -34.187 1.037 39.719 1.00 73.31 220 ARG A N 1
ATOM 1664 C CA . ARG A 1 220 ? -35.081 0.009 40.252 1.00 73.31 220 ARG A CA 1
ATOM 1665 C C . ARG A 1 220 ? -34.277 -1.024 41.039 1.00 73.31 220 ARG A C 1
ATOM 1667 O O . ARG A 1 220 ? -33.122 -1.277 40.690 1.00 73.31 220 ARG A O 1
ATOM 1674 N N . PRO A 1 221 ? -34.891 -1.652 42.054 1.00 72.94 221 PRO A N 1
ATOM 1675 C CA . PRO A 1 221 ? -34.369 -2.884 42.628 1.00 72.94 221 PRO A CA 1
ATOM 1676 C C . PRO A 1 221 ? -34.013 -3.887 41.522 1.00 72.94 221 PRO A C 1
ATOM 1678 O O . PRO A 1 221 ? -34.725 -3.973 40.520 1.00 72.94 221 PRO A O 1
ATOM 1681 N N . ASP A 1 222 ? -32.906 -4.609 41.701 1.00 74.69 222 ASP A N 1
ATOM 1682 C CA . ASP A 1 222 ? -32.343 -5.580 40.748 1.00 74.69 222 ASP A CA 1
ATOM 1683 C C . ASP A 1 222 ? -31.724 -5.021 39.458 1.00 74.69 222 ASP A C 1
ATOM 1685 O O . ASP A 1 222 ? -31.214 -5.802 38.647 1.00 74.69 222 ASP A O 1
ATOM 1689 N N . ASP A 1 223 ? -31.685 -3.701 39.269 1.00 75.00 223 ASP A N 1
ATOM 1690 C CA . ASP A 1 223 ? -30.842 -3.129 38.223 1.00 75.00 223 ASP A CA 1
ATOM 1691 C C . ASP A 1 223 ? -29.363 -3.432 38.510 1.00 75.00 223 ASP A C 1
ATOM 1693 O O . ASP A 1 223 ? -28.890 -3.321 39.644 1.00 75.00 223 ASP A O 1
ATOM 1697 N N . VAL A 1 224 ? -28.613 -3.785 37.468 1.00 72.19 224 VAL A N 1
ATOM 1698 C CA . VAL A 1 224 ? -27.158 -3.958 37.541 1.00 72.19 224 VAL A CA 1
ATOM 1699 C C . VAL A 1 224 ? -26.493 -2.771 36.862 1.00 72.19 224 VAL A C 1
ATOM 1701 O O . VAL A 1 224 ? -26.700 -2.522 35.678 1.00 72.19 224 VAL A O 1
ATOM 1704 N N . LEU A 1 225 ? -25.694 -2.029 37.611 1.00 70.56 225 LEU A N 1
ATOM 1705 C CA . LEU A 1 225 ? -24.928 -0.876 37.162 1.00 70.56 225 LEU A CA 1
ATOM 1706 C C . LEU A 1 225 ? -23.523 -1.333 36.768 1.00 70.56 225 LEU A C 1
ATOM 1708 O O . LEU A 1 225 ? -22.846 -1.990 37.557 1.00 70.56 225 LEU A O 1
ATOM 1712 N N . ILE A 1 226 ? -23.073 -0.959 35.572 1.00 71.62 226 ILE A N 1
ATOM 1713 C CA . ILE A 1 226 ? -21.673 -1.099 35.164 1.00 71.62 226 ILE A CA 1
ATOM 1714 C C . ILE A 1 226 ? -21.038 0.285 35.216 1.00 71.62 226 ILE A C 1
ATOM 1716 O O . ILE A 1 226 ? -21.426 1.202 34.483 1.00 71.62 226 ILE A O 1
ATOM 1720 N N . LEU A 1 227 ? -20.067 0.419 36.108 1.00 71.88 227 LEU A N 1
ATOM 1721 C CA . LEU A 1 227 ? -19.486 1.682 36.528 1.00 71.88 227 LEU A CA 1
ATOM 1722 C C . LEU A 1 227 ? -17.987 1.686 36.251 1.00 71.88 227 LEU A C 1
ATOM 1724 O O . LEU A 1 227 ? -17.300 0.691 36.472 1.00 71.88 227 LEU A O 1
ATOM 1728 N N . LEU A 1 228 ? -17.477 2.831 35.825 1.00 69.62 228 LEU A N 1
ATOM 1729 C CA . LEU A 1 228 ? -16.066 3.163 35.873 1.00 69.62 228 LEU A CA 1
ATOM 1730 C C . LEU A 1 228 ? -15.853 4.010 37.134 1.00 69.62 228 LEU A C 1
ATOM 1732 O O . LEU A 1 228 ? -16.339 5.138 37.219 1.00 69.62 228 LEU A O 1
ATOM 1736 N N . ILE A 1 229 ? -15.189 3.446 38.136 1.00 68.38 229 ILE A N 1
ATOM 1737 C CA . ILE A 1 229 ? -15.017 4.062 39.458 1.00 68.38 229 ILE A CA 1
ATOM 1738 C C . ILE A 1 229 ? -13.539 4.369 39.669 1.00 68.38 229 ILE A C 1
ATOM 1740 O O . ILE A 1 229 ? -12.688 3.565 39.296 1.00 68.38 229 ILE A O 1
ATOM 1744 N N . ASP A 1 230 ? -13.227 5.510 40.275 1.00 69.94 230 ASP A N 1
ATOM 1745 C CA . ASP A 1 230 ? -11.888 5.780 40.804 1.00 69.94 230 ASP A CA 1
ATOM 1746 C C . ASP A 1 230 ? -11.445 4.692 41.807 1.00 69.94 230 ASP A C 1
ATOM 1748 O O . ASP A 1 230 ? -12.223 4.254 42.660 1.00 69.94 230 ASP A O 1
ATOM 1752 N N . GLU A 1 231 ? -10.193 4.248 41.712 1.00 68.75 231 GLU A N 1
ATOM 1753 C CA . GLU A 1 231 ? -9.638 3.172 42.541 1.00 68.75 231 GLU A CA 1
ATOM 1754 C C . GLU A 1 231 ? -9.735 3.477 44.048 1.00 68.75 231 GLU A C 1
ATOM 1756 O O . GLU A 1 231 ? -10.085 2.595 44.834 1.00 68.75 231 GLU A O 1
ATOM 1761 N N . VAL A 1 232 ? -9.559 4.740 44.452 1.00 68.06 232 VAL A N 1
ATOM 1762 C CA . VAL A 1 232 ? -9.635 5.166 45.861 1.00 68.06 232 VAL A CA 1
ATOM 1763 C C . VAL A 1 232 ? -11.068 5.100 46.395 1.00 68.06 232 VAL A C 1
ATOM 1765 O O . VAL A 1 232 ? -11.293 4.816 47.575 1.00 68.06 232 VAL A O 1
ATOM 1768 N N . LEU A 1 233 ? -12.060 5.368 45.542 1.00 64.81 233 LEU A N 1
ATOM 1769 C CA . LEU A 1 233 ? -13.466 5.273 45.928 1.00 64.81 233 LEU A CA 1
ATOM 1770 C C . LEU A 1 233 ? -13.924 3.819 46.010 1.00 64.81 233 LEU A C 1
ATOM 1772 O O . LEU A 1 233 ? -14.671 3.479 46.925 1.00 64.81 233 LEU A O 1
ATOM 1776 N N . PHE A 1 234 ? -13.455 2.969 45.096 1.00 65.38 234 PHE A N 1
ATOM 1777 C CA . PHE A 1 234 ? -13.743 1.540 45.138 1.00 65.38 234 PHE A CA 1
ATOM 1778 C C . PHE A 1 234 ? -13.288 0.920 46.467 1.00 65.38 234 PHE A C 1
ATOM 1780 O O . PHE A 1 234 ? -14.093 0.283 47.141 1.00 65.38 234 PHE A O 1
ATOM 1787 N N . GLU A 1 235 ? -12.053 1.191 46.905 1.00 66.25 235 GLU A N 1
ATOM 1788 C CA . GLU A 1 235 ? -11.540 0.679 48.186 1.00 66.25 235 GLU A CA 1
ATOM 1789 C C . GLU A 1 235 ? -12.340 1.169 49.404 1.00 66.25 235 GLU A C 1
ATOM 1791 O O . GLU A 1 235 ? -12.452 0.460 50.407 1.00 66.25 235 GLU A O 1
ATOM 1796 N N . LYS A 1 236 ? -12.903 2.384 49.347 1.00 64.44 236 LYS A N 1
ATOM 1797 C CA . LYS A 1 236 ? -13.788 2.897 50.405 1.00 64.44 236 LYS A CA 1
ATOM 1798 C C . LYS A 1 236 ? -15.126 2.171 50.425 1.00 64.44 236 LYS A C 1
ATOM 1800 O O . LYS A 1 236 ? -15.566 1.767 51.496 1.00 64.44 236 LYS A O 1
ATOM 1805 N N . MET A 1 237 ? -15.742 1.984 49.259 1.00 62.50 237 MET A N 1
ATOM 1806 C CA . MET A 1 237 ? -17.014 1.268 49.141 1.00 62.50 237 MET A CA 1
ATOM 1807 C C . MET A 1 237 ? -16.877 -0.196 49.569 1.00 62.50 237 MET A C 1
ATOM 1809 O O . MET A 1 237 ? -17.734 -0.705 50.282 1.00 62.50 237 MET A O 1
ATOM 1813 N N . GLU A 1 238 ? -15.771 -0.849 49.207 1.00 59.50 238 GLU A N 1
ATOM 1814 C CA . GLU A 1 238 ? -15.479 -2.224 49.620 1.00 59.50 238 GLU A CA 1
ATOM 1815 C C . GLU A 1 238 ? -15.336 -2.333 51.147 1.00 59.50 238 GLU A C 1
ATOM 1817 O O . GLU A 1 238 ? -15.918 -3.223 51.762 1.00 59.50 238 GLU A O 1
ATOM 1822 N N . LYS A 1 239 ? -14.650 -1.381 51.795 1.00 53.72 239 LYS A N 1
ATOM 1823 C CA . LYS A 1 239 ? -14.520 -1.350 53.264 1.00 53.72 239 LYS A CA 1
ATOM 1824 C C . LYS A 1 239 ? -15.836 -1.049 53.990 1.00 53.72 239 LYS A C 1
ATOM 1826 O O . LYS A 1 239 ? -16.047 -1.584 55.074 1.00 53.72 239 LYS A O 1
ATOM 1831 N N . GLU A 1 240 ? -16.704 -0.214 53.421 1.00 53.84 240 GLU A N 1
ATOM 1832 C CA . GLU A 1 240 ? -18.002 0.141 54.017 1.00 53.84 240 GLU A CA 1
ATOM 1833 C C . GLU A 1 240 ? -19.080 -0.944 53.818 1.00 53.84 240 GLU A C 1
ATOM 1835 O O . GLU A 1 240 ? -19.958 -1.078 54.672 1.00 53.84 240 GLU A O 1
ATOM 1840 N N . GLU A 1 241 ? -19.013 -1.751 52.750 1.00 46.16 241 GLU A N 1
ATOM 1841 C CA . GLU A 1 241 ? -19.954 -2.860 52.514 1.00 46.16 241 GLU A CA 1
ATOM 1842 C C . GLU A 1 241 ? -19.521 -4.207 53.122 1.00 46.16 241 GLU A C 1
ATOM 1844 O O . GLU A 1 241 ? -20.399 -5.010 53.427 1.00 46.16 241 GLU A O 1
ATOM 1849 N N . PHE A 1 242 ? -18.223 -4.459 53.358 1.00 33.66 242 PHE A N 1
ATOM 1850 C CA . PHE A 1 242 ? -17.728 -5.737 53.913 1.00 33.66 242 PHE A CA 1
ATOM 1851 C C . PHE A 1 242 ? -17.434 -5.742 55.428 1.00 33.66 242 PHE A C 1
ATOM 1853 O O . PHE A 1 242 ? -17.032 -6.774 55.955 1.00 33.66 242 PHE A O 1
ATOM 1860 N N . GLN A 1 243 ? -17.637 -4.636 56.156 1.00 32.50 243 GLN A N 1
ATOM 1861 C CA . GLN A 1 243 ? -17.541 -4.605 57.634 1.00 32.50 243 GLN A CA 1
ATOM 1862 C C . GLN A 1 243 ? -18.900 -4.681 58.351 1.00 32.50 243 GLN A C 1
ATOM 1864 O O . GLN A 1 243 ? -18.991 -4.380 59.542 1.00 32.50 243 GLN A O 1
ATOM 1869 N N . LYS A 1 244 ? -19.967 -5.057 57.641 1.00 35.84 244 LYS A N 1
ATOM 1870 C CA . LYS A 1 244 ? -21.315 -5.198 58.210 1.00 35.84 244 LYS A CA 1
ATOM 1871 C C . LYS A 1 244 ? -21.810 -6.639 58.340 1.00 35.84 244 LYS A C 1
ATOM 1873 O O . LYS A 1 244 ? -23.016 -6.821 58.464 1.00 35.84 244 LYS A O 1
ATOM 1878 N N . ASP A 1 245 ? -20.888 -7.596 58.393 1.00 32.44 245 ASP A N 1
ATOM 1879 C CA . ASP A 1 245 ? -21.129 -8.957 58.886 1.00 32.44 245 ASP A CA 1
ATOM 1880 C C . ASP A 1 245 ? -20.064 -9.341 59.924 1.00 32.44 245 ASP A C 1
ATOM 1882 O O . ASP A 1 245 ? -18.855 -9.227 59.608 1.00 32.44 245 ASP A O 1
#

Radius of gyration: 30.21 Å; chains: 1; bounding box: 58×36×87 Å